Protein AF-A0A9E2U9H7-F1 (afdb_monomer)

Radius of gyration: 21.67 Å; Cα contacts (8 Å, |Δi|>4): 572; chains: 1; bounding box: 67×50×51 Å

Structure (mmCIF, N/CA/C/O backbone):
data_AF-A0A9E2U9H7-F1
#
_entry.id   AF-A0A9E2U9H7-F1
#
loop_
_atom_site.group_PDB
_atom_site.id
_atom_site.type_symbol
_atom_site.label_atom_id
_atom_site.label_alt_id
_atom_site.label_comp_id
_atom_site.label_asym_id
_atom_site.label_entity_id
_atom_site.label_seq_id
_atom_site.pdbx_PDB_ins_code
_atom_site.Cartn_x
_atom_site.Cartn_y
_atom_site.Cartn_z
_atom_site.occupancy
_atom_site.B_iso_or_equiv
_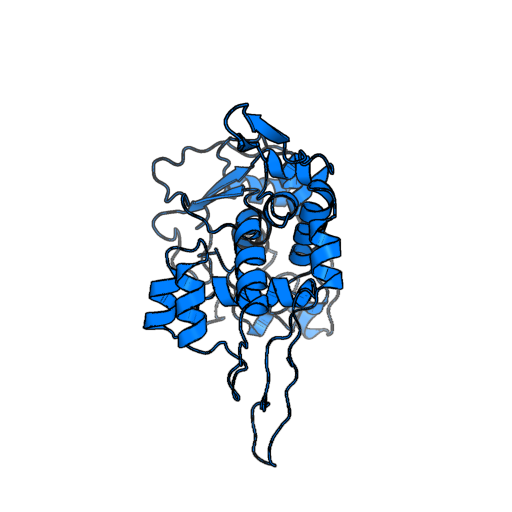atom_site.auth_seq_id
_atom_site.auth_comp_id
_atom_site.auth_asym_id
_atom_site.auth_atom_id
_atom_site.pdbx_PDB_model_num
ATOM 1 N N . MET A 1 1 ? 3.201 19.750 -13.189 1.00 78.75 1 MET A N 1
ATOM 2 C CA . MET A 1 1 ? 3.234 18.352 -13.664 1.00 78.75 1 MET A CA 1
ATOM 3 C C . MET A 1 1 ? 2.376 18.216 -14.932 1.00 78.75 1 MET A C 1
ATOM 5 O O . MET A 1 1 ? 1.323 18.840 -14.978 1.00 78.75 1 MET A O 1
ATOM 9 N N . LYS A 1 2 ? 2.818 17.486 -15.972 1.00 81.75 2 LYS A N 1
ATOM 10 C CA . LYS A 1 2 ? 2.017 17.205 -17.187 1.00 81.75 2 LYS A CA 1
ATOM 11 C C . LYS A 1 2 ? 1.703 15.708 -17.222 1.00 81.75 2 LYS A C 1
ATOM 13 O O . LYS A 1 2 ? 2.586 14.930 -17.554 1.00 81.75 2 LYS A O 1
ATOM 18 N N . VAL A 1 3 ? 0.490 15.338 -16.828 1.00 90.38 3 VAL A N 1
ATOM 19 C CA . VAL A 1 3 ? -0.034 13.964 -16.875 1.00 90.38 3 VAL A CA 1
ATOM 20 C C . VAL A 1 3 ? -1.348 14.037 -17.641 1.00 90.38 3 VAL A C 1
ATOM 22 O O . VAL A 1 3 ? -2.143 14.950 -17.408 1.00 90.38 3 VAL A O 1
ATOM 25 N N . GLU A 1 4 ? -1.532 13.143 -18.601 1.00 95.38 4 GLU A N 1
ATOM 26 C CA . GLU A 1 4 ? -2.652 13.187 -19.538 1.00 95.38 4 GLU A CA 1
ATOM 27 C C . GLU A 1 4 ? -3.920 12.619 -18.905 1.00 95.38 4 GLU A C 1
ATOM 29 O O . GLU A 1 4 ? -3.873 11.612 -18.195 1.00 95.38 4 GLU A O 1
ATOM 34 N N . SER A 1 5 ? -5.063 13.247 -19.178 1.00 95.69 5 SER A N 1
ATOM 35 C CA . SER A 1 5 ? -6.368 12.696 -18.816 1.00 95.69 5 SER A CA 1
ATOM 36 C C . SER A 1 5 ? -6.741 11.534 -19.736 1.00 95.69 5 SER A C 1
ATOM 38 O O . SER A 1 5 ? -6.418 11.550 -20.923 1.00 95.69 5 SER A O 1
ATOM 40 N N . VAL A 1 6 ? -7.460 10.545 -19.208 1.00 96.56 6 VAL A N 1
ATOM 41 C CA . VAL A 1 6 ? -7.854 9.343 -19.956 1.00 96.56 6 VAL A CA 1
ATOM 42 C C . VAL A 1 6 ? -9.298 8.944 -19.654 1.00 96.56 6 VAL A C 1
ATOM 44 O O . VAL A 1 6 ? -9.781 9.129 -18.537 1.00 96.56 6 VAL A O 1
ATOM 47 N N . ASP A 1 7 ? -9.991 8.401 -20.656 1.00 94.88 7 ASP A N 1
ATOM 48 C CA . ASP A 1 7 ? -11.302 7.774 -20.474 1.00 94.88 7 ASP A CA 1
ATOM 49 C C . ASP A 1 7 ? -11.137 6.334 -19.969 1.00 94.88 7 ASP A C 1
ATOM 51 O O . ASP A 1 7 ? -10.354 5.549 -20.505 1.00 94.88 7 ASP A O 1
ATOM 55 N N . VAL A 1 8 ? -11.901 5.983 -18.937 1.00 96.19 8 VAL A N 1
ATOM 56 C CA . VAL A 1 8 ? -11.837 4.682 -18.265 1.00 96.19 8 VAL A CA 1
ATOM 57 C C . VAL A 1 8 ? -13.003 3.760 -18.620 1.00 96.19 8 VAL A C 1
ATOM 59 O O . VAL A 1 8 ? -13.076 2.659 -18.085 1.00 96.19 8 VAL A O 1
ATOM 62 N N . ALA A 1 9 ? -13.897 4.149 -19.538 1.00 94.12 9 ALA A N 1
ATOM 63 C CA . ALA A 1 9 ? -15.089 3.367 -19.891 1.00 94.12 9 ALA A CA 1
ATOM 64 C C . ALA A 1 9 ? -14.794 1.918 -20.339 1.00 94.12 9 ALA A C 1
ATOM 66 O O . ALA A 1 9 ? -15.621 1.023 -20.156 1.00 94.12 9 ALA A O 1
ATOM 67 N N . GLN A 1 10 ? -13.620 1.671 -20.930 1.00 93.44 10 GLN A N 1
ATOM 68 C CA . GLN A 1 10 ? -13.183 0.334 -21.363 1.00 93.44 10 GLN A CA 1
ATOM 69 C C . GLN A 1 10 ? -12.237 -0.362 -20.374 1.00 93.44 10 GLN A C 1
ATOM 71 O O . GLN A 1 10 ? -11.823 -1.498 -20.620 1.00 93.44 10 GLN A O 1
ATOM 76 N N . LEU A 1 11 ? -11.896 0.298 -19.269 1.00 95.81 11 LEU A N 1
ATOM 77 C CA . LEU A 1 11 ? -11.034 -0.244 -18.227 1.00 95.81 11 LEU A CA 1
ATOM 78 C C . LEU A 1 11 ? -11.859 -0.956 -17.154 1.00 95.81 11 LEU A C 1
ATOM 80 O O . LEU A 1 11 ? -13.077 -0.800 -17.062 1.00 95.81 11 LEU A O 1
ATOM 84 N N . ASP A 1 12 ? -11.178 -1.773 -16.363 1.00 95.94 12 ASP A N 1
ATOM 85 C CA . ASP A 1 12 ? -11.729 -2.361 -15.150 1.00 95.94 12 ASP A CA 1
ATOM 86 C C . ASP A 1 12 ? -11.410 -1.443 -13.964 1.00 95.94 12 ASP A C 1
ATOM 88 O O . ASP A 1 12 ? -10.264 -1.374 -13.511 1.00 95.94 12 ASP A O 1
ATOM 92 N N . VAL A 1 13 ? -12.406 -0.666 -13.537 1.00 95.75 13 VAL A N 1
ATOM 93 C CA . VAL A 1 13 ? -12.285 0.320 -12.458 1.00 95.75 13 VAL A CA 1
ATOM 94 C C . VAL A 1 13 ? -12.536 -0.364 -11.124 1.00 95.75 13 VAL A C 1
ATOM 96 O O . VAL A 1 13 ? -13.565 -1.008 -10.935 1.00 95.75 13 VAL A O 1
ATOM 99 N N . VAL A 1 14 ? -11.635 -0.165 -10.165 1.00 92.31 14 VAL A N 1
ATOM 100 C CA . VAL A 1 14 ? -11.846 -0.668 -8.806 1.00 92.31 14 VAL A CA 1
ATOM 101 C C . VAL A 1 14 ? -12.823 0.242 -8.071 1.00 92.31 14 VAL A C 1
ATOM 103 O O . VAL A 1 14 ? -12.534 1.415 -7.844 1.00 92.31 14 VAL A O 1
ATOM 106 N N . THR A 1 15 ? -13.987 -0.296 -7.710 1.00 83.94 15 THR A N 1
ATOM 107 C CA . THR A 1 15 ? -15.083 0.474 -7.098 1.00 83.94 15 THR A CA 1
ATOM 108 C C . THR A 1 15 ? -15.315 0.161 -5.625 1.00 83.94 15 THR A C 1
ATOM 110 O O . THR A 1 15 ? -15.810 1.016 -4.896 1.00 83.94 15 THR A O 1
ATOM 113 N N . GLU A 1 16 ? -14.962 -1.040 -5.170 1.00 85.75 16 GLU A N 1
ATOM 114 C CA . GLU A 1 16 ? -15.302 -1.536 -3.835 1.00 85.75 16 GLU A CA 1
ATOM 115 C C . GLU A 1 16 ? -14.036 -1.980 -3.109 1.00 85.75 16 GLU A C 1
ATOM 117 O O . GLU A 1 16 ? -13.600 -3.120 -3.205 1.00 85.75 16 GLU A O 1
ATOM 122 N N . LEU A 1 17 ? -13.411 -1.033 -2.411 1.00 92.69 17 LEU A N 1
ATOM 123 C CA . LEU A 1 17 ? -12.249 -1.304 -1.569 1.00 92.69 17 LEU A CA 1
ATOM 124 C C . LEU A 1 17 ? -12.684 -1.428 -0.114 1.00 92.69 17 LEU A C 1
ATOM 126 O O . LEU A 1 17 ? -13.547 -0.653 0.309 1.00 92.69 17 LEU A O 1
ATOM 130 N N . PRO A 1 18 ? -12.045 -2.277 0.697 1.00 95.06 18 PRO A N 1
ATOM 131 C CA . PRO A 1 18 ? -12.227 -2.214 2.136 1.00 95.06 18 PRO A CA 1
ATOM 132 C C . PRO A 1 18 ? -11.683 -0.894 2.718 1.00 95.06 18 PRO A C 1
ATOM 134 O O . PRO A 1 18 ? -10.956 -0.132 2.070 1.00 95.06 18 PRO A O 1
ATOM 137 N N . ASP A 1 19 ? -12.100 -0.561 3.936 1.00 95.44 19 ASP A N 1
ATOM 138 C CA . ASP A 1 19 ? -11.730 0.658 4.651 1.00 95.44 19 ASP A CA 1
ATOM 139 C C . ASP A 1 19 ? -10.827 0.329 5.840 1.00 95.44 19 ASP A C 1
ATOM 141 O O . ASP A 1 19 ? -11.304 -0.069 6.903 1.00 95.44 19 ASP A O 1
ATOM 145 N N . LEU A 1 20 ? -9.518 0.563 5.685 1.00 97.12 20 LEU A N 1
ATOM 146 C CA . LEU A 1 20 ? -8.539 0.339 6.754 1.00 97.12 20 LEU A CA 1
ATOM 147 C C . LEU A 1 20 ? -8.910 1.076 8.047 1.00 97.12 20 LEU A C 1
ATOM 149 O O . LEU A 1 20 ? -8.708 0.544 9.133 1.00 97.12 20 LEU A O 1
ATOM 153 N N . ARG A 1 21 ? -9.449 2.299 7.950 1.00 95.31 21 ARG A N 1
ATOM 154 C CA . ARG A 1 21 ? -9.729 3.131 9.130 1.00 95.31 21 ARG A CA 1
ATOM 155 C C . ARG A 1 21 ? -10.853 2.520 9.946 1.00 95.31 21 ARG A C 1
ATOM 157 O O . ARG A 1 21 ? -10.750 2.463 11.160 1.00 95.31 21 ARG A O 1
ATOM 164 N N . ARG A 1 22 ? -11.899 2.028 9.281 1.00 95.75 22 ARG A N 1
ATOM 165 C CA . ARG A 1 22 ? -12.981 1.284 9.935 1.00 95.75 22 ARG A CA 1
ATOM 166 C C . ARG A 1 22 ? -12.470 -0.042 10.487 1.00 95.75 22 ARG A C 1
ATOM 168 O O . ARG A 1 22 ? -12.656 -0.339 11.664 1.00 95.75 22 ARG A O 1
ATOM 175 N N . ASP A 1 23 ? -11.843 -0.833 9.628 1.00 97.94 23 ASP A N 1
ATOM 176 C CA . ASP A 1 23 ? -11.564 -2.239 9.899 1.00 97.94 23 ASP A CA 1
ATOM 177 C C . ASP A 1 23 ? -10.504 -2.432 10.982 1.00 97.94 23 ASP A C 1
ATOM 179 O O . ASP A 1 23 ? -10.604 -3.372 11.767 1.00 97.94 23 ASP A O 1
ATOM 183 N N . LEU A 1 24 ? -9.567 -1.490 11.110 1.00 97.81 24 LEU A N 1
ATOM 184 C CA . LEU A 1 24 ? -8.623 -1.437 12.221 1.00 97.81 24 LEU A CA 1
ATOM 185 C C . LEU A 1 24 ? -9.330 -1.383 13.580 1.00 97.81 24 LEU A C 1
ATOM 187 O O . LEU A 1 24 ? -8.973 -2.129 14.489 1.00 97.81 24 LEU A O 1
ATOM 191 N N . HIS A 1 25 ? -10.354 -0.541 13.722 1.00 95.81 25 HIS A N 1
ATOM 192 C CA . HIS A 1 25 ? -11.087 -0.426 14.983 1.00 95.81 25 HIS A CA 1
ATOM 193 C C . HIS A 1 25 ? -12.025 -1.608 15.214 1.00 95.81 25 HIS A C 1
ATOM 195 O O . HIS A 1 25 ? -12.068 -2.130 16.323 1.00 95.81 25 HIS A O 1
ATOM 201 N N . VAL A 1 26 ? -12.680 -2.108 14.161 1.00 97.19 26 VAL A N 1
ATOM 202 C CA . VAL A 1 26 ? -13.490 -3.334 14.248 1.00 97.19 26 VAL A CA 1
ATOM 203 C C . VAL A 1 26 ? -12.642 -4.524 14.715 1.00 97.19 26 VAL A C 1
ATOM 205 O O . VAL A 1 26 ? -13.083 -5.300 15.564 1.00 97.19 26 VAL A O 1
ATOM 208 N N . PHE A 1 27 ? -11.416 -4.660 14.205 1.00 98.19 27 PHE A N 1
ATOM 209 C CA . PHE A 1 27 ? -10.482 -5.699 14.634 1.00 98.19 27 PHE A CA 1
ATOM 210 C C . PHE A 1 27 ? -10.064 -5.532 16.101 1.00 98.19 27 PHE A C 1
ATOM 212 O O . PHE A 1 27 ? -10.121 -6.490 16.874 1.00 98.19 27 PHE A O 1
ATOM 219 N N . VAL A 1 28 ? -9.677 -4.319 16.509 1.00 97.31 28 VAL A N 1
ATOM 220 C CA . VAL A 1 28 ? -9.269 -4.042 17.895 1.00 97.31 28 VAL A CA 1
ATOM 221 C C . VAL A 1 28 ? -10.412 -4.305 18.877 1.00 97.31 28 VAL A C 1
ATOM 223 O O . VAL A 1 28 ? -10.184 -4.930 19.912 1.00 97.31 28 VAL A O 1
ATOM 226 N N . ASP A 1 29 ? -11.640 -3.910 18.544 1.00 96.12 29 ASP A N 1
ATOM 227 C CA . ASP A 1 29 ? -12.819 -4.177 19.372 1.00 96.12 29 ASP A CA 1
ATOM 228 C C . ASP A 1 29 ? -13.125 -5.677 19.460 1.00 96.12 29 ASP A C 1
ATOM 230 O O . ASP A 1 29 ? -13.445 -6.186 20.540 1.00 96.12 29 ASP A O 1
ATOM 234 N N . TYR A 1 30 ? -12.962 -6.413 18.354 1.00 97.38 30 TYR A N 1
ATOM 235 C CA . TYR A 1 30 ? -13.113 -7.868 18.334 1.00 97.38 30 TYR A CA 1
ATOM 236 C C . TYR A 1 30 ? -12.138 -8.557 19.296 1.00 97.38 30 TYR A C 1
ATOM 238 O O . TYR A 1 30 ? -12.556 -9.403 20.089 1.00 97.38 30 TYR A O 1
ATOM 246 N N . VAL A 1 31 ? -10.856 -8.180 19.250 1.00 96.88 31 VAL A N 1
ATOM 247 C CA . VAL A 1 31 ? -9.806 -8.721 20.130 1.00 96.88 31 VAL A CA 1
ATOM 248 C C . VAL A 1 31 ? -10.008 -8.275 21.577 1.00 96.88 31 VAL A C 1
ATOM 250 O O . VAL A 1 31 ? -9.823 -9.059 22.498 1.00 96.88 31 VAL A O 1
ATOM 253 N N . ARG A 1 32 ? -10.432 -7.032 21.814 1.00 95.75 32 ARG A N 1
ATOM 254 C CA . ARG A 1 32 ? -10.716 -6.536 23.167 1.00 95.75 32 ARG A CA 1
ATOM 255 C C . ARG A 1 32 ? -11.835 -7.328 23.847 1.00 95.75 32 ARG A C 1
ATOM 257 O O . ARG A 1 32 ? -11.791 -7.531 25.057 1.00 95.75 32 ARG A O 1
ATOM 264 N N . ALA A 1 33 ? -12.846 -7.743 23.088 1.00 95.75 33 ALA A N 1
ATOM 265 C CA . ALA A 1 33 ? -14.018 -8.434 23.614 1.00 95.75 33 ALA A CA 1
ATOM 266 C C . ALA A 1 33 ? -13.842 -9.959 23.744 1.00 95.75 33 ALA A C 1
ATOM 268 O O . ALA A 1 33 ? -14.760 -10.632 24.222 1.00 95.75 33 ALA A O 1
ATOM 269 N N . ARG A 1 34 ? -12.729 -10.535 23.267 1.00 94.75 34 ARG A N 1
ATOM 270 C CA . ARG A 1 34 ? -12.575 -11.991 23.121 1.00 94.75 34 ARG A CA 1
ATOM 271 C C . ARG A 1 34 ? -11.144 -12.438 23.383 1.00 94.75 34 ARG A C 1
ATOM 273 O O . ARG A 1 34 ? -10.195 -11.818 22.929 1.00 94.75 34 ARG A O 1
ATOM 280 N N . GLU A 1 35 ? -10.989 -13.604 23.995 1.00 94.12 35 GLU A N 1
ATOM 281 C CA . GLU A 1 35 ? -9.689 -14.272 24.045 1.00 94.12 35 GLU A CA 1
ATOM 282 C C . GLU A 1 35 ? -9.379 -14.905 22.684 1.00 94.12 35 GLU A C 1
ATOM 284 O O . GLU A 1 35 ? -9.883 -15.978 22.345 1.00 94.12 35 GLU A O 1
ATOM 289 N N . VAL A 1 36 ? -8.564 -14.221 21.881 1.00 96.75 36 VAL A N 1
ATOM 290 C CA . VAL A 1 36 ? -8.154 -14.700 20.556 1.00 96.75 36 VAL A CA 1
ATOM 291 C C . VAL A 1 36 ? -6.811 -15.411 20.674 1.00 96.75 36 VAL A C 1
ATOM 293 O O . VAL A 1 36 ? -5.781 -14.780 20.912 1.00 96.75 36 VAL A O 1
ATOM 296 N N . LYS A 1 37 ? -6.821 -16.735 20.495 1.00 96.06 37 LYS A N 1
ATOM 297 C CA . LYS A 1 37 ? -5.611 -17.566 20.481 1.00 96.06 37 LYS A CA 1
ATOM 298 C C . LYS A 1 37 ? -5.105 -17.751 19.053 1.00 96.06 37 LYS A C 1
ATOM 300 O O . LYS A 1 37 ? -5.868 -18.159 18.175 1.00 96.06 37 LYS A O 1
ATOM 305 N N . ARG A 1 38 ? -3.812 -17.521 18.834 1.00 95.19 38 ARG A N 1
ATOM 306 C CA . ARG A 1 38 ? -3.134 -17.810 17.565 1.00 95.19 38 ARG A CA 1
ATOM 307 C C . ARG A 1 38 ? -2.699 -19.271 17.496 1.00 95.19 38 ARG A C 1
ATOM 309 O O . ARG A 1 38 ? -2.551 -19.956 18.512 1.00 95.19 38 ARG A O 1
ATOM 316 N N . SER A 1 39 ? -2.518 -19.777 16.284 1.00 92.38 39 SER A N 1
ATOM 317 C CA . SER A 1 39 ? -2.087 -21.151 16.061 1.00 92.38 39 SER A CA 1
ATOM 318 C C . SER A 1 39 ? -0.661 -21.376 16.563 1.00 92.38 39 SER A C 1
ATOM 320 O O . SER A 1 39 ? 0.234 -20.556 16.373 1.00 92.38 39 SER A O 1
ATOM 322 N N . HIS A 1 40 ? -0.430 -22.551 17.150 1.00 89.00 40 HIS A N 1
ATOM 323 C CA . HIS A 1 40 ? 0.885 -22.940 17.663 1.00 89.00 40 HIS A CA 1
ATOM 324 C C . HIS A 1 40 ? 1.976 -22.955 16.577 1.00 89.00 40 HIS A C 1
ATOM 326 O O . HIS A 1 40 ? 3.142 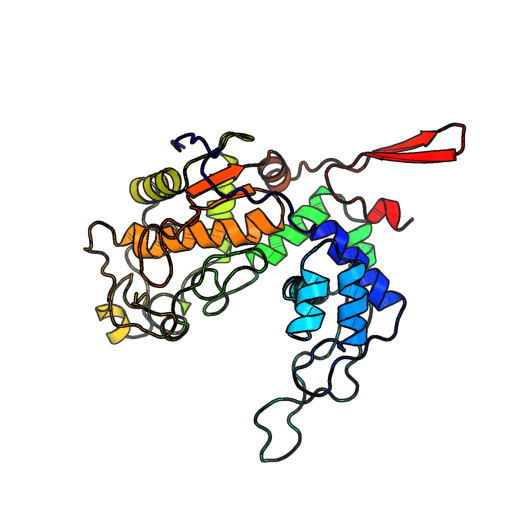-22.704 16.865 1.00 89.00 40 HIS A O 1
ATOM 332 N N . ARG A 1 41 ? 1.617 -23.283 15.331 1.00 85.81 41 ARG A N 1
ATOM 333 C CA . ARG A 1 41 ? 2.506 -23.239 14.158 1.00 85.81 41 ARG A CA 1
ATOM 334 C C . ARG A 1 41 ? 2.008 -22.187 13.182 1.00 85.81 41 ARG A C 1
ATOM 336 O O . ARG A 1 41 ? 0.796 -22.022 13.051 1.00 85.81 41 ARG A O 1
ATOM 343 N N . GLY A 1 42 ? 2.922 -21.467 12.539 1.00 84.44 42 GLY A N 1
ATOM 344 C CA . GLY A 1 42 ? 2.600 -20.395 11.588 1.00 84.44 42 GLY A CA 1
ATOM 345 C C . GLY A 1 42 ? 2.039 -19.112 12.213 1.00 84.44 42 GLY A C 1
ATOM 346 O O . GLY A 1 42 ? 2.008 -18.089 11.540 1.00 84.44 42 GLY A O 1
ATOM 347 N N . ASN A 1 43 ? 1.654 -19.137 13.495 1.00 91.38 43 ASN A N 1
ATOM 348 C CA . ASN A 1 43 ? 1.156 -17.977 14.230 1.00 91.38 43 ASN A CA 1
ATOM 349 C C . ASN A 1 43 ? -0.035 -17.274 13.550 1.00 91.38 43 ASN A C 1
ATOM 351 O O . ASN A 1 43 ? -0.122 -16.048 13.556 1.00 91.38 43 ASN A O 1
ATOM 355 N N . ALA A 1 44 ? -0.934 -18.036 12.934 1.00 93.38 44 ALA A N 1
ATOM 356 C CA . ALA A 1 44 ? -2.105 -17.533 12.227 1.00 93.38 44 ALA A CA 1
ATOM 357 C C . ALA A 1 44 ? -3.322 -17.437 13.159 1.00 93.38 44 ALA A C 1
ATOM 359 O O . ALA A 1 44 ? -3.365 -18.056 14.228 1.00 93.38 44 ALA A O 1
ATOM 360 N N . LEU A 1 45 ? -4.339 -16.681 12.749 1.00 95.56 45 LEU A N 1
ATOM 361 C CA . LEU A 1 45 ? -5.644 -16.712 13.406 1.00 95.56 45 LEU A CA 1
ATOM 362 C C . LEU A 1 45 ? -6.300 -18.090 13.236 1.00 95.56 45 LEU A C 1
ATOM 364 O O . LEU A 1 45 ? -6.112 -18.776 12.231 1.00 95.56 45 LEU A O 1
ATOM 368 N N . SER A 1 46 ? -7.105 -18.505 14.216 1.00 94.62 46 SER A N 1
ATOM 369 C CA . SER A 1 46 ? -7.924 -19.708 14.056 1.00 94.62 46 SER A CA 1
ATOM 370 C C . SER A 1 46 ? -8.935 -19.507 12.917 1.00 94.62 46 SER A C 1
ATOM 372 O O . SER A 1 46 ? -9.488 -18.415 12.775 1.00 94.62 46 SER A O 1
ATOM 374 N N . LYS A 1 47 ? -9.265 -20.557 12.144 1.00 94.00 47 LYS A N 1
ATOM 375 C CA . LYS A 1 47 ? -10.287 -20.458 11.074 1.00 94.00 47 LYS A CA 1
ATOM 376 C C . LYS A 1 47 ? -11.629 -19.929 11.604 1.00 94.00 47 LYS A C 1
ATOM 378 O O . LYS A 1 47 ? -12.353 -19.231 10.899 1.00 94.00 47 LYS A O 1
ATOM 383 N N . ALA A 1 48 ? -11.958 -20.230 12.863 1.00 95.31 48 ALA A N 1
ATOM 384 C CA . ALA A 1 48 ? -13.171 -19.742 13.511 1.00 95.31 48 ALA A CA 1
ATOM 385 C C . ALA A 1 48 ? -13.144 -18.223 13.755 1.00 95.31 48 ALA A C 1
ATOM 387 O O . ALA A 1 48 ? -14.152 -17.557 13.514 1.00 95.31 48 ALA A O 1
ATOM 388 N N . ASP A 1 49 ? -12.019 -17.675 14.220 1.00 97.19 49 ASP A N 1
ATOM 389 C CA . ASP A 1 49 ? -11.873 -16.233 14.440 1.00 97.19 49 ASP A CA 1
ATOM 390 C C . ASP A 1 49 ? -11.702 -15.474 13.126 1.00 97.19 49 ASP A C 1
ATOM 392 O O . ASP A 1 49 ? -12.372 -14.460 12.935 1.00 97.19 49 ASP A O 1
ATOM 396 N N . ALA A 1 50 ? -10.928 -16.014 12.180 1.00 97.12 50 ALA A N 1
ATOM 397 C CA . ALA A 1 50 ? -10.806 -15.465 10.832 1.00 97.12 50 ALA A CA 1
ATOM 398 C C . ALA A 1 50 ? -12.181 -15.345 10.153 1.00 97.12 50 ALA A C 1
ATOM 400 O O . ALA A 1 50 ? -12.530 -14.284 9.645 1.00 97.12 50 ALA A O 1
ATOM 401 N N . LYS A 1 51 ? -13.036 -16.377 10.240 1.00 97.06 51 LYS A N 1
ATOM 402 C CA . LYS A 1 51 ? -14.384 -16.352 9.643 1.00 97.06 51 LYS A CA 1
ATOM 403 C C . LYS A 1 51 ? -15.325 -15.352 10.315 1.00 97.06 51 LYS A C 1
ATOM 405 O O . LYS A 1 51 ? -16.227 -14.820 9.669 1.00 97.06 51 LYS A O 1
ATOM 410 N N . ARG A 1 52 ? -15.163 -15.108 11.619 1.00 97.25 52 ARG A N 1
ATOM 411 C CA . ARG A 1 52 ? -15.936 -14.079 12.333 1.00 97.25 52 ARG A CA 1
ATOM 412 C C . ARG A 1 52 ? -15.482 -12.685 11.926 1.00 97.25 52 ARG A C 1
ATOM 414 O O . ARG A 1 52 ? -16.335 -11.870 11.599 1.00 97.25 52 ARG A O 1
ATOM 421 N N . LEU A 1 53 ? -14.172 -12.441 11.900 1.00 97.94 53 LEU A N 1
ATOM 422 C CA . LEU A 1 53 ? -13.595 -11.176 11.450 1.00 97.94 53 LEU A CA 1
ATOM 423 C C . LEU A 1 53 ? -13.969 -10.878 9.995 1.00 97.94 53 LEU A C 1
ATOM 425 O O . LEU A 1 53 ? -14.445 -9.783 9.724 1.00 97.94 53 LEU A O 1
ATOM 429 N N . ALA A 1 54 ? -13.901 -11.864 9.099 1.00 97.38 54 ALA A N 1
ATOM 430 C CA . ALA A 1 54 ? -14.299 -11.729 7.696 1.00 97.38 54 ALA A CA 1
ATOM 431 C C . ALA A 1 54 ? -15.734 -11.207 7.504 1.00 97.38 54 ALA A C 1
ATOM 433 O O . ALA A 1 54 ? -16.021 -10.525 6.533 1.00 97.38 54 ALA A O 1
ATOM 434 N N . ARG A 1 55 ? -16.649 -11.508 8.436 1.00 97.31 55 ARG A N 1
ATOM 435 C CA . ARG A 1 55 ? -18.041 -11.019 8.396 1.00 97.31 55 ARG A CA 1
ATOM 436 C C . ARG A 1 55 ? -18.218 -9.615 8.974 1.00 97.31 55 ARG A C 1
ATOM 438 O O . ARG A 1 55 ? -19.278 -9.023 8.798 1.00 97.31 55 ARG A O 1
ATOM 445 N N . LEU A 1 56 ? -17.245 -9.135 9.744 1.00 97.25 56 LEU A N 1
ATOM 446 C CA . LEU A 1 56 ? -17.288 -7.841 10.425 1.00 97.25 56 LEU A CA 1
ATOM 447 C C . LEU A 1 56 ? -16.522 -6.768 9.644 1.00 97.25 56 LEU A C 1
ATOM 449 O O . LEU A 1 56 ? -16.957 -5.610 9.593 1.00 97.25 56 LEU A O 1
ATOM 453 N N . LEU A 1 57 ? -15.386 -7.147 9.055 1.00 97.44 57 LEU A N 1
ATOM 454 C CA . LEU A 1 57 ? -14.569 -6.273 8.220 1.00 97.44 57 LEU A CA 1
ATOM 455 C C . LEU A 1 57 ? -15.284 -5.952 6.900 1.00 97.44 57 LEU A C 1
ATOM 457 O O . LEU A 1 57 ? -16.289 -6.562 6.549 1.00 97.44 57 LEU A O 1
ATOM 461 N N . SER A 1 58 ? -14.810 -4.915 6.220 1.00 95.88 58 SER A N 1
ATOM 462 C CA . SER A 1 58 ? -15.465 -4.351 5.036 1.00 95.88 58 SER A CA 1
ATOM 463 C C . SER A 1 58 ? -15.049 -4.995 3.715 1.00 95.88 58 SER A C 1
ATOM 465 O O . SER A 1 58 ? -15.612 -4.646 2.679 1.00 95.88 58 SER A O 1
ATOM 467 N N . ASP A 1 59 ? -14.090 -5.920 3.743 1.00 95.31 59 ASP A N 1
ATOM 468 C CA . ASP A 1 59 ? -13.694 -6.687 2.567 1.00 95.31 59 ASP A CA 1
ATOM 469 C C . ASP A 1 59 ? -14.743 -7.759 2.242 1.00 95.31 59 ASP A C 1
ATOM 471 O O . ASP A 1 59 ? -15.030 -8.641 3.055 1.00 95.31 59 ASP A O 1
ATOM 475 N N . GLN A 1 60 ? -15.325 -7.667 1.047 1.00 92.19 60 GLN A N 1
ATOM 476 C CA . GLN A 1 60 ? -16.378 -8.573 0.597 1.00 92.19 60 GLN A CA 1
ATOM 477 C C . GLN A 1 60 ? -15.846 -9.965 0.248 1.00 92.19 60 GLN A C 1
ATOM 479 O O . GLN A 1 60 ? -16.584 -10.948 0.360 1.00 92.19 60 GLN A O 1
ATOM 484 N N . ASP A 1 61 ? -14.572 -10.062 -0.139 1.00 92.75 61 ASP A N 1
ATOM 485 C CA . ASP A 1 61 ? -13.941 -11.322 -0.518 1.00 92.75 61 ASP A CA 1
ATOM 486 C C . ASP A 1 61 ? -13.429 -12.109 0.695 1.00 92.75 61 ASP A C 1
ATOM 488 O O . ASP A 1 61 ? -13.326 -13.336 0.626 1.00 92.75 61 ASP A O 1
ATOM 492 N N . ALA A 1 62 ? -13.211 -11.453 1.840 1.00 94.44 62 ALA A N 1
ATOM 493 C CA . ALA A 1 62 ? -12.612 -12.063 3.027 1.00 94.44 62 ALA A CA 1
ATOM 494 C C . ALA A 1 62 ? -13.313 -13.354 3.488 1.00 94.44 62 ALA A C 1
ATOM 496 O O . ALA A 1 62 ? -12.660 -14.287 3.958 1.00 94.44 62 ALA A O 1
ATOM 497 N N . VAL A 1 63 ? -14.646 -13.449 3.371 1.00 95.62 63 VAL A N 1
ATOM 498 C CA . VAL A 1 63 ? -15.376 -14.673 3.762 1.00 95.62 63 VAL A CA 1
ATOM 499 C C . VAL A 1 63 ? -15.038 -15.833 2.828 1.00 95.62 63 VAL A C 1
ATOM 501 O O . VAL A 1 63 ? -14.837 -16.951 3.306 1.00 95.62 63 VAL A O 1
ATOM 504 N N . ARG A 1 64 ? -14.975 -15.567 1.519 1.00 96.19 64 ARG A N 1
ATOM 505 C CA . ARG A 1 64 ? -14.611 -16.560 0.507 1.00 96.19 64 ARG A CA 1
ATOM 506 C C . ARG A 1 64 ? -13.161 -16.998 0.698 1.00 96.19 64 ARG A C 1
ATOM 508 O O . ARG A 1 64 ? -12.919 -18.196 0.791 1.00 96.19 64 ARG A O 1
ATOM 515 N N . GLU A 1 65 ? -12.237 -16.048 0.857 1.00 95.06 65 GLU A N 1
ATOM 516 C CA . GLU A 1 65 ? -10.814 -16.324 1.099 1.00 95.06 65 GLU A CA 1
ATOM 517 C C . GLU A 1 65 ? -10.605 -17.218 2.324 1.00 95.06 65 GLU A C 1
ATOM 519 O O . GLU A 1 65 ? -9.945 -18.249 2.242 1.00 95.06 65 GLU A O 1
ATOM 524 N N . VAL A 1 66 ? -11.238 -16.897 3.457 1.00 96.00 66 VAL A N 1
ATOM 525 C CA . VAL A 1 66 ? -11.103 -17.714 4.673 1.00 96.00 66 VAL A CA 1
ATOM 526 C C . VAL A 1 66 ? -11.697 -19.113 4.488 1.00 96.00 66 VAL A C 1
ATOM 528 O O . VAL A 1 66 ? -11.206 -20.084 5.075 1.00 96.00 66 VAL A O 1
ATOM 531 N N . ASP A 1 67 ? -12.770 -19.250 3.712 1.00 95.38 67 ASP A N 1
ATOM 532 C CA . ASP A 1 67 ? -13.375 -20.554 3.467 1.00 95.38 67 ASP A CA 1
ATOM 533 C C . ASP A 1 67 ? -12.496 -21.430 2.559 1.00 95.38 67 ASP A C 1
ATOM 535 O O . ASP A 1 67 ? -12.309 -22.606 2.903 1.00 95.38 67 ASP A O 1
ATOM 539 N N . GLU A 1 68 ? -11.914 -20.847 1.505 1.00 95.31 68 GLU A N 1
ATOM 540 C CA . GLU A 1 68 ? -11.051 -21.495 0.504 1.00 95.31 68 GLU A CA 1
ATOM 541 C C . GLU A 1 68 ? -9.621 -21.744 1.019 1.00 95.31 68 GLU A C 1
ATOM 543 O O . GLU A 1 68 ? -9.165 -22.887 1.041 1.00 95.31 68 GLU A O 1
ATOM 548 N N . GLU A 1 69 ? -8.951 -20.705 1.515 1.00 92.94 69 GLU A N 1
ATOM 549 C CA . GLU A 1 69 ? -7.521 -20.699 1.864 1.00 92.94 69 GLU A CA 1
ATOM 550 C C . GLU A 1 69 ? -7.269 -20.812 3.378 1.00 92.94 69 GLU A C 1
ATOM 552 O O . GLU A 1 69 ? -6.167 -21.122 3.831 1.00 92.94 69 GLU A O 1
ATOM 557 N N . GLY A 1 70 ? -8.294 -20.582 4.204 1.00 91.88 70 GLY A N 1
ATOM 558 C CA . GLY A 1 70 ? -8.175 -20.609 5.668 1.00 91.88 70 GLY A CA 1
ATOM 559 C C . GLY A 1 70 ? -7.678 -19.305 6.297 1.00 91.88 70 GLY A C 1
ATOM 560 O O . GLY A 1 70 ? -7.680 -19.205 7.525 1.00 91.88 70 GLY A O 1
ATOM 561 N N . TYR A 1 71 ? -7.312 -18.312 5.486 1.00 92.94 71 TYR A N 1
ATOM 562 C CA . TYR A 1 71 ? -6.889 -16.972 5.896 1.00 92.94 71 TYR A CA 1
ATOM 563 C C . TYR A 1 71 ? -7.461 -15.916 4.937 1.00 92.94 71 TYR A C 1
ATOM 565 O O . TYR A 1 71 ? -8.049 -16.263 3.918 1.00 92.94 71 TYR A O 1
ATOM 573 N N . SER A 1 72 ? -7.315 -14.635 5.275 1.00 96.38 72 SER A N 1
ATOM 574 C CA . SER A 1 72 ? -7.606 -13.528 4.359 1.00 96.38 72 SER A CA 1
ATOM 575 C C . SER A 1 72 ? -6.476 -12.517 4.425 1.00 96.38 72 SER A C 1
ATOM 577 O O . SER A 1 72 ? -6.072 -12.103 5.516 1.00 96.38 72 SER A O 1
ATOM 579 N N . ALA A 1 73 ? -5.993 -12.100 3.255 1.00 95.06 73 ALA A N 1
ATOM 580 C CA . ALA A 1 73 ? -4.885 -11.158 3.161 1.00 95.06 73 ALA A CA 1
ATOM 581 C C . ALA A 1 73 ? -5.239 -9.811 3.809 1.00 95.06 73 ALA A C 1
ATOM 583 O O . ALA A 1 73 ? -4.389 -9.196 4.456 1.00 95.06 73 ALA A O 1
ATOM 584 N N . TRP A 1 74 ? -6.498 -9.376 3.690 1.00 97.50 74 TRP A N 1
ATOM 585 C CA . TRP A 1 74 ? -6.972 -8.151 4.325 1.00 97.50 74 TRP A CA 1
ATOM 586 C C . TRP A 1 74 ? -7.002 -8.257 5.852 1.00 97.50 74 TRP A C 1
ATOM 588 O O . TRP A 1 74 ? -6.537 -7.346 6.537 1.00 97.50 74 TRP A O 1
ATOM 598 N N . ILE A 1 75 ? -7.492 -9.375 6.400 1.00 98.19 75 ILE A N 1
ATOM 599 C CA . ILE A 1 75 ? -7.517 -9.595 7.856 1.00 98.19 75 ILE A CA 1
ATOM 600 C C . ILE A 1 75 ? -6.091 -9.598 8.416 1.00 98.19 75 ILE A C 1
ATOM 602 O O . ILE A 1 75 ? -5.820 -8.896 9.391 1.00 98.19 75 ILE A O 1
ATOM 606 N N . ASP A 1 76 ? -5.180 -10.337 7.781 1.00 96.75 76 ASP A N 1
ATOM 607 C CA . ASP A 1 76 ? -3.781 -10.426 8.210 1.00 96.75 76 ASP A CA 1
ATOM 608 C C . ASP A 1 76 ? -3.069 -9.067 8.112 1.00 96.75 76 ASP A C 1
ATOM 610 O O . ASP A 1 76 ? -2.242 -8.720 8.957 1.00 96.75 76 ASP A O 1
ATOM 614 N N . PHE A 1 77 ? -3.417 -8.259 7.106 1.00 97.12 77 PHE A N 1
ATOM 615 C CA . PHE A 1 77 ? -2.910 -6.899 6.969 1.00 97.12 77 PHE A CA 1
ATOM 616 C C . PHE A 1 77 ? -3.410 -5.975 8.085 1.00 97.12 77 PHE A C 1
ATOM 618 O O . PHE A 1 77 ? -2.612 -5.247 8.676 1.00 97.12 77 PHE A O 1
ATOM 625 N N . VAL A 1 78 ? -4.707 -6.011 8.408 1.00 98.38 78 VAL A N 1
ATOM 626 C CA . VAL A 1 78 ? -5.288 -5.217 9.504 1.00 98.38 78 VAL A CA 1
ATOM 627 C C . VAL A 1 78 ? -4.679 -5.611 10.856 1.00 98.38 78 VAL A C 1
ATOM 629 O O . VAL A 1 78 ? -4.352 -4.729 11.654 1.00 98.38 78 VAL A O 1
ATOM 632 N N . ASP A 1 79 ? -4.462 -6.906 11.089 1.00 98.00 79 ASP A N 1
ATOM 633 C CA . ASP A 1 79 ? -3.762 -7.441 12.264 1.00 98.00 79 ASP A CA 1
ATOM 634 C C . ASP A 1 79 ? -2.314 -6.916 12.363 1.00 98.00 79 ASP A C 1
ATOM 636 O O . ASP A 1 79 ? -1.935 -6.338 13.387 1.00 98.00 79 ASP A O 1
ATOM 640 N N . ASP A 1 80 ? -1.523 -6.994 11.280 1.00 96.62 80 ASP A N 1
ATOM 641 C CA . ASP A 1 80 ? -0.156 -6.436 11.232 1.00 96.62 80 ASP A CA 1
ATOM 642 C C . ASP A 1 80 ? -0.149 -4.924 11.515 1.00 96.62 80 ASP A C 1
ATOM 644 O O . ASP A 1 80 ? 0.715 -4.430 12.247 1.00 96.62 80 ASP A O 1
ATOM 648 N N . ILE A 1 81 ? -1.135 -4.178 11.003 1.00 97.62 81 ILE A N 1
ATOM 649 C CA . ILE A 1 81 ? -1.269 -2.745 11.286 1.00 97.62 81 ILE A CA 1
ATOM 650 C C . ILE A 1 81 ? -1.572 -2.505 12.772 1.00 97.62 81 ILE A C 1
ATOM 652 O O . ILE A 1 81 ? -0.906 -1.675 13.401 1.00 97.62 81 ILE A O 1
ATOM 656 N N . ALA A 1 82 ? -2.524 -3.236 13.357 1.00 98.19 82 ALA A N 1
ATOM 657 C CA . ALA A 1 82 ? -2.873 -3.117 14.772 1.00 98.19 82 ALA A CA 1
ATOM 658 C C . ALA A 1 82 ? -1.677 -3.441 15.685 1.00 98.19 82 ALA A C 1
ATOM 660 O O . ALA A 1 82 ? -1.433 -2.731 16.669 1.00 98.19 82 ALA A O 1
ATOM 661 N N . LEU A 1 83 ? -0.895 -4.467 15.334 1.00 97.69 83 LEU A N 1
ATOM 662 C CA . LEU A 1 83 ? 0.330 -4.840 16.037 1.00 97.69 83 LEU A CA 1
ATOM 663 C C . LEU A 1 83 ? 1.391 -3.732 15.949 1.00 97.69 83 LEU A C 1
ATOM 665 O O . LEU A 1 83 ? 1.986 -3.363 16.963 1.00 97.69 83 LEU A O 1
ATOM 669 N N . ARG A 1 84 ? 1.627 -3.165 14.758 1.00 96.00 84 ARG A N 1
ATOM 670 C CA . ARG A 1 84 ? 2.634 -2.106 14.544 1.00 96.00 84 ARG A CA 1
ATOM 671 C C . ARG A 1 84 ? 2.299 -0.805 15.256 1.00 96.00 84 ARG A C 1
ATOM 673 O O . ARG A 1 84 ? 3.205 -0.131 15.745 1.00 96.00 84 ARG A O 1
ATOM 680 N N . LEU A 1 85 ? 1.018 -0.453 15.317 1.00 97.06 85 LEU A N 1
ATOM 681 C CA . LEU A 1 85 ? 0.533 0.687 16.099 1.00 97.06 85 LEU A CA 1
ATOM 682 C C . LEU A 1 85 ? 0.556 0.401 17.608 1.00 97.06 85 LEU A C 1
ATOM 684 O O . LEU A 1 85 ? 0.416 1.314 18.421 1.00 97.06 85 LEU A O 1
ATOM 688 N N . GLY A 1 86 ? 0.774 -0.859 17.991 1.00 97.44 86 GLY A N 1
ATOM 689 C CA . GLY A 1 86 ? 0.847 -1.301 19.373 1.00 97.44 86 GLY A CA 1
ATOM 690 C C . GLY A 1 86 ? -0.512 -1.395 20.055 1.00 97.44 86 GLY A C 1
ATOM 691 O O . GLY A 1 86 ? -0.536 -1.470 21.280 1.00 97.44 86 GLY A O 1
ATOM 692 N N . PHE A 1 87 ? -1.618 -1.385 19.303 1.00 97.88 87 PHE A N 1
ATOM 693 C CA . PHE A 1 87 ? -2.974 -1.568 19.838 1.00 97.88 87 PHE A CA 1
ATOM 694 C C . PHE A 1 87 ? -3.187 -2.986 20.349 1.00 97.88 87 PHE A C 1
ATOM 696 O O . PHE A 1 87 ? -3.952 -3.203 21.289 1.00 97.88 87 PHE A O 1
ATOM 703 N N . VAL A 1 88 ? -2.474 -3.935 19.748 1.00 98.00 88 VAL A N 1
ATOM 704 C CA . VAL A 1 88 ? -2.399 -5.317 20.197 1.00 98.00 88 VAL A CA 1
ATOM 705 C C . VAL A 1 88 ? -0.946 -5.749 20.369 1.00 98.00 88 VAL A C 1
ATOM 707 O O . VAL A 1 88 ? -0.021 -5.116 19.854 1.00 98.00 88 VAL A O 1
ATOM 710 N N . HIS A 1 89 ? -0.739 -6.826 21.115 1.00 97.38 89 HIS A N 1
ATOM 711 C CA . HIS A 1 89 ? 0.548 -7.483 21.269 1.00 97.38 89 HIS A CA 1
ATOM 712 C C . HIS A 1 89 ? 0.377 -8.998 21.265 1.00 97.38 89 HIS A C 1
ATOM 714 O O . HIS A 1 89 ? -0.599 -9.516 21.791 1.00 97.38 89 HIS A O 1
ATOM 720 N N . TYR A 1 90 ? 1.322 -9.698 20.653 1.00 96.19 90 TYR A N 1
ATOM 721 C CA . TYR A 1 90 ? 1.458 -11.148 20.712 1.00 96.19 90 TYR A CA 1
ATOM 722 C C . TYR A 1 90 ? 2.892 -11.517 20.323 1.00 96.19 90 TYR A C 1
ATOM 724 O O . TYR A 1 90 ? 3.622 -10.709 19.731 1.00 96.19 90 TYR A O 1
ATOM 732 N N . ASP A 1 91 ? 3.314 -12.735 20.653 1.00 94.12 91 ASP A N 1
ATOM 733 C CA . ASP A 1 91 ? 4.630 -13.232 20.270 1.00 94.12 91 ASP A CA 1
ATOM 734 C C . ASP A 1 91 ? 4.711 -13.386 18.746 1.00 94.12 91 ASP A C 1
ATOM 736 O O . ASP A 1 91 ? 3.879 -14.033 18.114 1.00 94.12 91 ASP A O 1
ATOM 740 N N . THR A 1 92 ? 5.725 -12.776 18.142 1.00 92.62 92 THR A N 1
ATOM 741 C CA . THR A 1 92 ? 6.026 -12.865 16.704 1.00 92.62 92 THR A CA 1
ATOM 742 C C . THR A 1 92 ? 7.357 -13.551 16.421 1.00 92.62 92 THR A C 1
ATOM 744 O O . THR A 1 92 ? 7.669 -13.822 15.264 1.00 92.62 92 THR A O 1
ATOM 747 N N . LYS A 1 93 ? 8.143 -13.853 17.460 1.00 91.25 93 LYS A N 1
ATOM 748 C CA . LYS A 1 93 ? 9.437 -14.532 17.339 1.00 91.25 93 LYS A CA 1
ATOM 749 C C . LYS A 1 93 ? 9.281 -16.037 17.496 1.00 91.25 93 LYS A C 1
ATOM 751 O O . LYS A 1 93 ? 9.922 -16.788 16.762 1.00 91.25 93 LYS A O 1
ATOM 756 N N . GLY A 1 94 ? 8.431 -16.452 18.433 1.00 87.81 94 GLY A N 1
ATOM 757 C CA . GLY A 1 94 ? 8.242 -17.848 18.784 1.00 87.81 94 GLY A CA 1
ATOM 758 C C . GLY A 1 94 ? 9.508 -18.469 19.369 1.00 87.81 94 GLY A C 1
ATOM 759 O O . GLY A 1 94 ? 10.501 -17.801 19.672 1.00 87.81 94 GLY A O 1
ATOM 760 N N . GLN A 1 95 ? 9.467 -19.785 19.541 1.00 88.31 95 GLN A N 1
ATOM 761 C CA . GLN A 1 95 ? 10.547 -20.577 20.119 1.00 88.31 95 GLN A CA 1
ATOM 762 C C . GLN A 1 95 ? 10.720 -21.871 19.326 1.00 88.31 95 GLN A C 1
ATOM 764 O O . GLN A 1 95 ? 9.740 -22.531 18.981 1.00 88.31 95 GLN A O 1
ATOM 769 N N . TYR A 1 96 ? 11.960 -22.260 19.037 1.00 84.94 96 TYR A N 1
ATOM 770 C CA . TYR A 1 96 ? 12.239 -23.539 18.384 1.00 84.94 96 TYR A CA 1
ATOM 771 C C . TYR A 1 96 ? 12.121 -24.671 19.404 1.00 84.94 96 TYR A C 1
ATOM 773 O O . TYR A 1 96 ? 12.846 -24.701 20.398 1.00 84.94 96 TYR A O 1
ATOM 781 N N . THR A 1 97 ? 11.212 -25.610 19.156 1.00 77.06 97 THR A N 1
ATOM 782 C CA . THR A 1 97 ? 10.997 -26.771 20.022 1.00 77.06 97 THR A CA 1
ATOM 783 C C . THR A 1 97 ? 11.676 -28.005 19.422 1.00 77.06 97 THR A C 1
ATOM 785 O O . THR A 1 97 ? 11.176 -28.634 18.496 1.00 77.06 97 THR A O 1
ATOM 788 N N . GLY A 1 98 ? 12.848 -28.357 19.961 1.00 73.38 98 GLY A N 1
ATOM 789 C CA . GLY A 1 98 ? 13.614 -29.552 19.579 1.00 73.38 98 GLY A CA 1
ATOM 790 C C . GLY A 1 98 ? 14.698 -29.323 18.515 1.00 73.38 98 GLY A C 1
ATOM 791 O O . GLY A 1 98 ? 14.699 -28.331 17.792 1.00 73.38 98 GLY A O 1
ATOM 792 N N . TYR A 1 99 ? 15.639 -30.270 18.424 1.00 63.97 99 TYR A N 1
ATOM 793 C CA . TYR A 1 99 ? 16.839 -30.181 17.574 1.00 63.97 99 TYR A CA 1
ATOM 794 C C . TYR A 1 99 ? 16.564 -30.218 16.058 1.00 63.97 99 TYR A C 1
ATOM 796 O O . TYR A 1 99 ? 17.451 -29.884 15.278 1.00 63.97 99 TYR A O 1
ATOM 804 N N . THR A 1 100 ? 15.365 -30.625 15.632 1.00 71.81 100 THR A N 1
ATOM 805 C CA . THR A 1 100 ? 14.985 -30.785 14.215 1.00 71.81 100 THR A CA 1
ATOM 806 C C . THR A 1 100 ? 13.920 -29.792 13.742 1.00 71.81 100 THR A C 1
ATOM 808 O O . THR A 1 100 ? 13.437 -29.916 12.616 1.00 71.81 100 THR A O 1
ATOM 811 N N . SER A 1 101 ? 13.527 -28.816 14.569 1.00 69.00 101 SER A N 1
ATOM 812 C CA . SER A 1 101 ? 12.491 -27.854 14.180 1.00 69.00 101 SER A CA 1
ATOM 813 C C . SER A 1 101 ? 13.010 -26.889 13.114 1.00 69.00 101 SER A C 1
ATOM 815 O O . SER A 1 101 ? 14.005 -26.201 13.330 1.00 69.00 101 SER A O 1
ATOM 817 N N . GLN A 1 102 ? 12.327 -26.828 11.969 1.00 78.19 102 GLN A N 1
ATOM 818 C CA . GLN A 1 102 ? 12.635 -25.894 10.877 1.00 78.19 102 GLN A CA 1
ATOM 819 C C . GLN A 1 102 ? 11.827 -24.589 10.956 1.00 78.19 102 GLN A C 1
ATOM 821 O O . GLN A 1 102 ? 12.089 -23.660 10.199 1.00 78.19 102 GLN A O 1
ATOM 826 N N . GLU A 1 103 ? 10.879 -24.501 11.891 1.00 81.69 103 GLU A N 1
ATOM 827 C CA . GLU A 1 103 ? 10.053 -23.317 12.132 1.00 81.69 103 GLU A CA 1
ATOM 828 C C . GLU A 1 103 ? 9.890 -23.049 13.640 1.00 81.69 103 GLU A C 1
ATOM 830 O O . GLU A 1 103 ? 9.963 -23.986 14.449 1.00 81.69 103 GLU A O 1
ATOM 835 N N . PRO A 1 104 ? 9.698 -21.784 14.054 1.00 86.81 104 PRO A N 1
ATOM 836 C CA . PRO A 1 104 ? 9.373 -21.458 15.433 1.00 86.81 104 PRO A CA 1
ATOM 837 C C . PRO A 1 104 ? 7.945 -21.897 15.785 1.00 86.81 104 PRO A C 1
ATOM 839 O O . PRO A 1 104 ? 7.030 -21.884 14.961 1.00 86.81 104 PRO A O 1
ATOM 842 N N . SER A 1 105 ? 7.758 -22.250 17.051 1.00 88.56 105 SER A N 1
ATOM 843 C CA . SER A 1 105 ? 6.465 -22.553 17.661 1.00 88.56 105 SER A CA 1
ATOM 844 C C . SER A 1 105 ? 6.017 -21.452 18.618 1.00 88.56 105 SER A C 1
ATOM 846 O O . SER A 1 105 ? 6.845 -20.771 19.218 1.00 88.56 105 SER A O 1
ATOM 848 N N . PHE A 1 106 ? 4.703 -21.306 18.767 1.00 90.62 106 PHE A N 1
ATOM 849 C CA . PHE A 1 106 ? 4.044 -20.231 19.510 1.00 90.62 106 PHE A CA 1
ATOM 850 C C . PHE A 1 106 ? 3.085 -20.827 20.554 1.00 90.62 106 PHE A C 1
ATOM 852 O O . PHE A 1 106 ? 1.861 -20.769 20.384 1.00 90.62 106 PHE A O 1
ATOM 859 N N . PRO A 1 107 ? 3.610 -21.490 21.601 1.00 87.25 107 PRO A N 1
ATOM 860 C CA . PRO A 1 107 ? 2.774 -22.050 22.655 1.00 87.25 107 PRO A CA 1
ATOM 861 C C . PRO A 1 107 ? 2.041 -20.927 23.395 1.00 87.25 107 PRO A C 1
ATOM 863 O O . PRO A 1 107 ? 2.649 -19.936 23.781 1.00 87.25 107 PRO A O 1
ATOM 866 N N . ASP A 1 108 ? 0.727 -21.091 23.567 1.00 88.44 108 ASP A N 1
ATOM 867 C CA . ASP A 1 108 ? -0.141 -20.154 24.295 1.00 88.44 108 ASP A CA 1
ATOM 868 C C . ASP A 1 108 ? -0.025 -18.688 23.855 1.00 88.44 108 ASP A C 1
ATOM 870 O O . ASP A 1 108 ? -0.058 -17.768 24.667 1.00 88.44 108 ASP A O 1
ATOM 874 N N . ASN A 1 109 ? 0.063 -18.467 22.542 1.00 95.12 109 ASN A N 1
ATOM 875 C CA . ASN A 1 109 ? 0.145 -17.125 21.987 1.00 95.12 109 ASN A CA 1
ATOM 876 C C . ASN A 1 109 ? -1.243 -16.498 21.796 1.00 95.12 109 ASN A C 1
ATOM 878 O O . ASN A 1 109 ? -1.919 -16.737 20.791 1.00 95.12 109 ASN A O 1
ATOM 882 N N . TYR A 1 110 ? -1.678 -15.714 22.777 1.00 96.69 110 TYR A N 1
ATOM 883 C CA . TYR A 1 110 ? -2.925 -14.955 22.722 1.00 96.69 110 TYR A CA 1
ATOM 884 C C . TYR A 1 110 ? -2.659 -13.519 22.274 1.00 96.69 110 TYR A C 1
ATOM 886 O O . TYR A 1 110 ? -1.613 -12.946 22.567 1.00 96.69 110 TYR A O 1
ATOM 894 N N . ILE A 1 111 ? -3.620 -12.937 21.561 1.00 97.62 111 ILE A N 1
ATOM 895 C CA . ILE A 1 111 ? -3.575 -11.521 21.205 1.00 97.62 111 ILE A CA 1
ATOM 896 C C . ILE A 1 111 ? -4.017 -10.702 22.420 1.00 97.62 111 ILE A C 1
ATOM 898 O O . ILE A 1 111 ? -5.160 -10.793 22.863 1.00 97.62 111 ILE A O 1
ATOM 902 N N . GLU A 1 112 ? -3.112 -9.881 22.940 1.00 97.06 112 GLU A N 1
ATOM 903 C CA . GLU A 1 112 ? -3.346 -8.994 24.074 1.00 97.06 112 GLU A CA 1
ATOM 904 C C . GLU A 1 112 ? -3.737 -7.594 23.596 1.00 97.06 112 GLU A C 1
ATOM 906 O O . GLU A 1 112 ? -2.974 -6.925 22.897 1.00 97.06 112 GLU A O 1
ATOM 911 N N . TYR A 1 113 ? -4.907 -7.109 24.014 1.00 97.38 113 TYR A N 1
ATOM 912 C CA . TYR A 1 113 ? -5.310 -5.721 23.790 1.00 97.38 113 TYR A CA 1
ATOM 913 C C . TYR A 1 113 ? -4.515 -4.753 24.677 1.00 97.38 113 TYR A C 1
ATOM 915 O O . TYR A 1 113 ? -4.402 -4.934 25.891 1.00 97.38 113 TYR A O 1
ATOM 923 N N . ARG A 1 114 ? -4.023 -3.660 24.087 1.00 97.12 114 ARG A N 1
ATOM 924 C CA . ARG A 1 114 ? -3.303 -2.596 24.792 1.00 97.12 114 ARG A CA 1
ATOM 925 C C . ARG A 1 114 ? -4.112 -1.303 24.786 1.00 97.12 114 ARG A C 1
ATOM 927 O O . ARG A 1 114 ? -4.067 -0.526 23.836 1.00 97.12 114 ARG A O 1
ATOM 934 N N . ALA A 1 115 ? -4.781 -1.039 25.909 1.00 94.25 115 ALA A N 1
ATOM 935 C CA . ALA A 1 115 ? -5.666 0.115 26.078 1.00 94.25 115 ALA A CA 1
ATOM 936 C C . ALA A 1 115 ? -4.983 1.462 25.810 1.00 94.25 115 ALA A C 1
ATOM 938 O O . ALA A 1 115 ? -5.420 2.222 24.954 1.00 94.25 115 ALA A O 1
ATOM 939 N N . LYS A 1 116 ? -3.856 1.724 26.480 1.00 96.12 116 LYS A N 1
ATOM 940 C CA . LYS A 1 116 ? -3.170 3.022 26.426 1.00 96.12 116 LYS A CA 1
ATOM 941 C C . LYS A 1 116 ? -2.841 3.512 24.999 1.00 96.12 116 LYS A C 1
ATOM 943 O O . LYS A 1 116 ? -3.221 4.636 24.687 1.00 96.12 116 LYS A O 1
ATOM 948 N N . PRO A 1 117 ? -2.136 2.750 24.137 1.00 95.94 117 PRO A N 1
ATOM 949 C CA . PRO A 1 117 ? -1.834 3.216 22.781 1.00 95.94 117 PRO A CA 1
ATOM 950 C C . PRO A 1 117 ? -3.089 3.378 21.912 1.00 95.94 117 PRO A C 1
ATOM 952 O O . PRO A 1 117 ? -3.154 4.332 21.141 1.00 95.94 117 PRO A O 1
ATOM 955 N N . ASN A 1 118 ? -4.097 2.509 22.063 1.00 95.69 118 ASN A N 1
ATOM 956 C CA . ASN A 1 118 ? -5.356 2.637 21.325 1.00 95.69 118 ASN A CA 1
ATOM 957 C C . ASN A 1 118 ? -6.130 3.902 21.736 1.00 95.69 118 ASN A C 1
ATOM 959 O O . ASN A 1 118 ? -6.499 4.709 20.891 1.00 95.69 118 ASN A O 1
ATOM 963 N N . GLU A 1 119 ? -6.309 4.133 23.036 1.00 94.69 119 GLU A N 1
ATOM 964 C CA . GLU A 1 119 ? -6.991 5.322 23.565 1.00 94.69 119 GLU A CA 1
ATOM 965 C C . GLU A 1 119 ? -6.260 6.618 23.192 1.00 94.69 119 GLU A C 1
ATOM 967 O O . GLU A 1 119 ? -6.899 7.609 22.848 1.00 94.69 119 GLU A O 1
ATOM 972 N N . GLN A 1 120 ? -4.922 6.610 23.194 1.00 95.62 120 GLN A N 1
ATOM 973 C CA . GLN A 1 120 ? -4.122 7.745 22.725 1.00 95.62 120 GLN A CA 1
ATOM 974 C C . GLN A 1 120 ? -4.358 8.051 21.245 1.00 95.62 120 GLN A C 1
ATOM 976 O O . GLN A 1 120 ? -4.444 9.220 20.876 1.00 95.62 120 GLN A O 1
ATOM 981 N N . PHE A 1 121 ? -4.472 7.022 20.404 1.00 96.00 121 PHE A N 1
ATOM 982 C CA . PHE A 1 121 ? -4.797 7.201 18.994 1.00 96.00 121 PHE A CA 1
ATOM 983 C C . PHE A 1 121 ? -6.231 7.713 18.811 1.00 96.00 121 PHE A C 1
ATOM 985 O O . PHE A 1 121 ? -6.437 8.694 18.103 1.00 96.00 121 PHE A O 1
ATOM 992 N N . LEU A 1 122 ? -7.209 7.114 19.498 1.00 94.31 122 LEU A N 1
ATOM 993 C CA . LEU A 1 122 ? -8.619 7.519 19.439 1.00 94.31 122 LEU A CA 1
ATOM 994 C C . LEU A 1 122 ? -8.847 8.961 19.916 1.00 94.31 122 LEU A C 1
ATOM 996 O O . LEU A 1 122 ? -9.711 9.645 19.374 1.00 94.31 122 LEU A O 1
ATOM 1000 N N . ALA A 1 123 ? 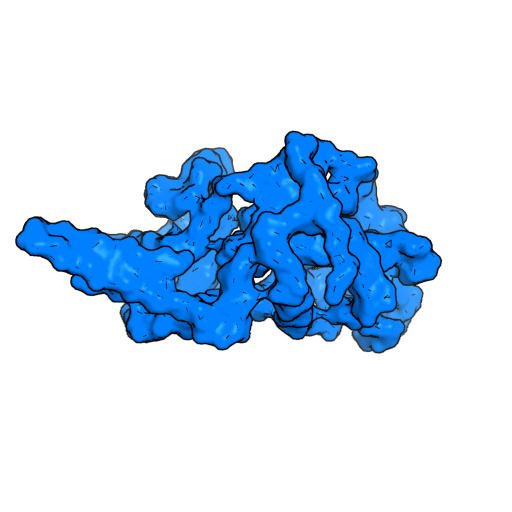-8.067 9.426 20.894 1.00 93.75 123 ALA A N 1
ATOM 1001 C CA . ALA A 1 123 ? -8.122 10.794 21.409 1.00 93.75 123 ALA A CA 1
ATOM 1002 C C . ALA A 1 123 ? -7.351 11.816 20.553 1.00 93.75 123 ALA A C 1
ATOM 1004 O O . ALA A 1 123 ? -7.477 13.023 20.778 1.00 93.75 123 ALA A O 1
ATOM 1005 N N . ALA A 1 124 ? -6.525 11.364 19.605 1.00 94.56 124 ALA A N 1
ATOM 1006 C CA . ALA A 1 124 ? -5.814 12.250 18.694 1.00 94.56 124 ALA A CA 1
ATOM 1007 C C . ALA A 1 124 ? -6.776 12.887 17.678 1.00 94.56 124 ALA A C 1
ATOM 1009 O O . ALA A 1 124 ? -7.835 12.343 17.368 1.00 94.56 124 ALA A O 1
ATOM 1010 N N . LYS A 1 125 ? -6.380 14.039 17.131 1.00 93.94 125 LYS A N 1
ATOM 1011 C CA . LYS A 1 125 ? -7.119 14.711 16.054 1.00 93.94 125 LYS A CA 1
ATOM 1012 C C . LYS A 1 125 ? -7.203 13.822 14.816 1.00 93.94 125 LYS A C 1
ATOM 1014 O O . LYS A 1 125 ? -6.278 13.051 14.552 1.00 93.94 125 LYS A O 1
ATOM 1019 N N . ALA A 1 126 ? -8.239 13.988 13.998 1.00 93.06 126 ALA A N 1
ATOM 1020 C CA . ALA A 1 126 ? -8.413 13.220 12.763 1.00 93.06 126 ALA A CA 1
ATOM 1021 C C . ALA A 1 126 ? -7.190 13.334 11.830 1.00 93.06 126 ALA A C 1
ATOM 1023 O O . ALA A 1 126 ? -6.748 12.344 11.246 1.00 93.06 126 ALA A O 1
ATOM 1024 N N . ALA A 1 127 ? -6.585 14.523 11.744 1.00 94.69 127 ALA A N 1
ATOM 1025 C CA . ALA A 1 127 ? -5.352 14.738 10.985 1.00 94.69 127 ALA A CA 1
ATOM 1026 C C . ALA A 1 127 ? -4.139 13.984 11.566 1.00 94.69 127 ALA A C 1
ATOM 1028 O O . ALA A 1 127 ? -3.314 13.472 10.808 1.00 94.69 127 ALA A O 1
ATOM 1029 N N . ASP A 1 128 ? -4.040 13.876 12.893 1.00 96.12 128 ASP A N 1
ATOM 1030 C CA . ASP A 1 128 ? -2.948 13.166 13.567 1.00 96.12 128 ASP A CA 1
ATOM 1031 C C . ASP A 1 128 ? -3.107 11.642 13.440 1.00 96.12 128 ASP A C 1
ATOM 1033 O O . ASP A 1 128 ? -2.120 10.930 13.226 1.00 96.12 128 ASP A O 1
ATOM 1037 N N . GLN A 1 129 ? -4.346 11.140 13.502 1.00 95.50 129 GLN A N 1
ATOM 1038 C CA . GLN A 1 129 ? -4.677 9.739 13.220 1.00 95.50 129 GLN A CA 1
ATOM 1039 C C . GLN A 1 129 ? -4.288 9.368 11.785 1.00 95.50 129 GLN A C 1
ATOM 1041 O O . GLN A 1 129 ? -3.555 8.401 11.567 1.00 95.50 129 GLN A O 1
ATOM 1046 N N . GLU A 1 130 ? -4.705 10.182 10.810 1.00 96.25 130 GLU A N 1
ATOM 1047 C CA . GLU A 1 130 ? -4.378 9.984 9.397 1.00 96.25 130 GLU A CA 1
ATOM 1048 C C . GLU A 1 130 ? -2.862 10.003 9.153 1.00 96.25 130 GLU A C 1
ATOM 1050 O O . GLU A 1 130 ? -2.312 9.109 8.507 1.00 96.25 130 GLU A O 1
ATOM 1055 N N . SER A 1 131 ? -2.167 10.992 9.720 1.00 96.69 131 SER A N 1
ATOM 1056 C CA . SER A 1 131 ? -0.711 11.120 9.625 1.00 96.69 131 SER A CA 1
ATOM 1057 C C . SER A 1 131 ? 0.012 9.921 10.246 1.00 96.69 131 SER A C 1
ATOM 1059 O O . SER A 1 131 ? 1.007 9.441 9.700 1.00 96.69 131 SER A O 1
ATOM 1061 N N . THR A 1 132 ? -0.507 9.381 11.352 1.00 97.06 132 THR A N 1
ATOM 1062 C CA . THR A 1 132 ? 0.042 8.187 12.007 1.00 97.06 132 THR A CA 1
ATOM 1063 C C . THR A 1 132 ? -0.082 6.952 11.115 1.00 97.06 132 THR A C 1
ATOM 1065 O O . THR A 1 132 ? 0.913 6.247 10.919 1.00 97.06 132 THR A O 1
ATOM 1068 N N . LEU A 1 133 ? -1.259 6.723 10.518 1.00 97.44 133 LEU A N 1
ATOM 1069 C CA . LEU A 1 133 ? -1.478 5.627 9.568 1.00 97.44 133 LEU A CA 1
ATOM 1070 C C . LEU A 1 133 ? -0.571 5.765 8.344 1.00 97.44 133 LEU A C 1
ATOM 1072 O O . LEU A 1 133 ? 0.164 4.835 8.010 1.00 97.44 133 LEU A O 1
ATOM 1076 N N . LEU A 1 134 ? -0.555 6.949 7.724 1.00 97.75 134 LEU A N 1
ATOM 1077 C CA . LEU A 1 134 ? 0.290 7.229 6.569 1.00 97.75 134 LEU A CA 1
ATOM 1078 C C . LEU A 1 134 ? 1.771 7.008 6.884 1.00 97.75 134 LEU A C 1
ATOM 1080 O O . LEU A 1 134 ? 2.476 6.339 6.128 1.00 97.75 134 LEU A O 1
ATOM 1084 N N . LYS A 1 135 ? 2.256 7.539 8.010 1.00 97.12 135 LYS A N 1
ATOM 1085 C CA . LYS A 1 135 ? 3.650 7.379 8.420 1.00 97.12 135 LYS A CA 1
ATOM 1086 C C . LYS A 1 135 ? 3.991 5.908 8.611 1.00 97.12 135 LYS A C 1
ATOM 1088 O O . LYS A 1 135 ? 5.054 5.496 8.160 1.00 97.12 135 LYS A O 1
ATOM 1093 N N . MET A 1 136 ? 3.135 5.123 9.254 1.00 96.44 136 MET A N 1
ATOM 1094 C CA . MET A 1 136 ? 3.383 3.698 9.455 1.00 96.44 136 MET A CA 1
ATOM 1095 C C . MET A 1 136 ? 3.463 2.954 8.110 1.00 96.44 136 MET A C 1
ATOM 1097 O O . MET A 1 136 ? 4.478 2.304 7.850 1.00 96.44 136 MET A O 1
ATOM 1101 N N . LEU A 1 137 ? 2.486 3.150 7.215 1.00 96.75 137 LEU A N 1
ATOM 1102 C CA . LEU A 1 137 ? 2.449 2.495 5.899 1.00 96.75 137 LEU A CA 1
ATOM 1103 C C . LEU A 1 137 ? 3.640 2.883 5.010 1.00 96.75 137 LEU A C 1
ATOM 1105 O O . LEU A 1 137 ? 4.231 2.032 4.354 1.00 96.75 137 LEU A O 1
ATOM 1109 N N . VAL A 1 138 ? 4.070 4.148 5.038 1.00 96.94 138 VAL A N 1
ATOM 1110 C CA . VAL A 1 138 ? 5.249 4.614 4.282 1.00 96.94 138 VAL A CA 1
ATOM 1111 C C . VAL A 1 138 ? 6.533 3.887 4.692 1.00 96.94 138 VAL A C 1
ATOM 1113 O O . VAL A 1 138 ? 7.414 3.697 3.853 1.00 96.94 138 VAL A O 1
ATOM 1116 N N . HIS A 1 139 ? 6.668 3.468 5.953 1.00 94.50 139 HIS A N 1
ATOM 1117 C CA . HIS A 1 139 ? 7.854 2.735 6.413 1.00 94.50 139 HIS A CA 1
ATOM 1118 C C . HIS A 1 139 ? 7.718 1.213 6.285 1.00 94.50 139 HIS A C 1
ATOM 1120 O O . HIS A 1 139 ? 8.724 0.508 6.397 1.00 94.50 139 HIS A O 1
ATOM 1126 N N . GLN A 1 140 ? 6.513 0.701 6.033 1.00 88.25 140 GLN A N 1
ATOM 1127 C CA . GLN A 1 140 ? 6.257 -0.729 5.885 1.00 88.25 140 GLN A CA 1
ATOM 1128 C C . GLN A 1 140 ? 6.910 -1.272 4.608 1.00 88.25 140 GLN A C 1
ATOM 1130 O O . GLN A 1 140 ? 6.991 -0.567 3.614 1.00 88.25 140 GLN A O 1
ATOM 1135 N N . GLY A 1 141 ? 7.390 -2.517 4.622 1.00 82.50 141 GLY A N 1
ATOM 1136 C CA . GLY A 1 141 ? 7.933 -3.176 3.429 1.00 82.50 141 GLY A CA 1
ATOM 1137 C C . GLY A 1 141 ? 9.273 -2.601 2.955 1.00 82.50 141 GLY A C 1
ATOM 1138 O O . GLY A 1 141 ? 9.338 -1.525 2.368 1.00 82.50 141 GLY A O 1
ATOM 1139 N N . GLN A 1 142 ? 10.364 -3.327 3.192 1.00 85.25 142 GLN A N 1
ATOM 1140 C CA . GLN A 1 142 ? 11.709 -3.000 2.700 1.00 85.25 142 GLN A CA 1
ATOM 1141 C C . GLN A 1 142 ? 12.294 -4.212 1.976 1.00 85.25 142 GLN A C 1
ATOM 1143 O O . GLN A 1 142 ? 11.917 -5.345 2.281 1.00 85.25 142 GLN A O 1
ATOM 1148 N N . GLY A 1 143 ? 13.238 -3.989 1.059 1.00 87.31 143 GLY A N 1
ATOM 1149 C CA . GLY A 1 143 ? 13.934 -5.076 0.363 1.00 87.31 143 GLY A CA 1
ATOM 1150 C C . GLY A 1 143 ? 12.954 -6.032 -0.322 1.00 87.31 143 GLY A C 1
ATOM 1151 O O . GLY A 1 143 ? 12.190 -5.609 -1.180 1.00 87.31 143 GLY A O 1
ATOM 1152 N N . SER A 1 144 ? 12.932 -7.299 0.096 1.00 89.00 144 SER A N 1
ATOM 1153 C CA . SER A 1 144 ? 12.025 -8.334 -0.431 1.00 89.00 144 SER A CA 1
ATOM 1154 C C . SER A 1 144 ? 10.547 -8.125 -0.108 1.00 89.00 144 SER A C 1
ATOM 1156 O O . SER A 1 144 ? 9.701 -8.808 -0.675 1.00 89.00 144 SER A O 1
ATOM 1158 N N . ALA A 1 145 ? 10.222 -7.211 0.806 1.00 89.81 145 ALA A N 1
ATOM 1159 C CA . ALA A 1 145 ? 8.854 -6.844 1.144 1.00 89.81 145 ALA A CA 1
ATOM 1160 C C . ALA A 1 145 ? 8.409 -5.522 0.496 1.00 89.81 145 ALA A C 1
ATOM 1162 O O . ALA A 1 145 ? 7.368 -4.995 0.876 1.00 89.81 145 ALA A O 1
ATOM 1163 N N . SER A 1 146 ? 9.198 -4.955 -0.423 1.00 93.06 146 SER A N 1
ATOM 1164 C CA . SER A 1 146 ? 8.790 -3.770 -1.181 1.00 93.06 146 SER A CA 1
ATOM 1165 C C . SER A 1 146 ? 7.866 -4.123 -2.349 1.00 93.06 146 SER A C 1
ATOM 1167 O O . SER A 1 146 ? 7.728 -5.284 -2.743 1.00 93.06 146 SER A O 1
ATOM 1169 N N . GLU A 1 147 ? 7.299 -3.079 -2.946 1.00 94.56 147 GLU A N 1
ATOM 1170 C CA . GLU A 1 147 ? 6.410 -3.094 -4.111 1.00 94.56 147 GLU A CA 1
ATOM 1171 C C . GLU A 1 147 ? 7.045 -3.734 -5.351 1.00 94.56 147 GLU A C 1
ATOM 1173 O O . GLU A 1 147 ? 6.348 -4.092 -6.295 1.00 94.56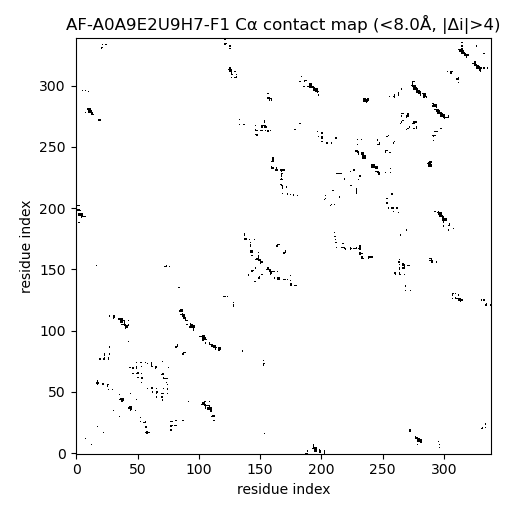 147 GLU A O 1
ATOM 1178 N N . PHE A 1 148 ? 8.371 -3.897 -5.364 1.00 93.12 148 PHE A N 1
ATOM 1179 C CA . PHE A 1 148 ? 9.034 -4.638 -6.426 1.00 93.12 148 PHE A CA 1
ATOM 1180 C C . PHE A 1 148 ? 8.759 -6.133 -6.373 1.00 93.12 148 PHE A C 1
ATOM 1182 O O . PHE A 1 148 ? 8.760 -6.746 -7.429 1.00 93.12 148 PHE A O 1
ATOM 1189 N N . TYR A 1 149 ? 8.574 -6.723 -5.191 1.00 92.06 149 TYR A N 1
ATOM 1190 C CA . TYR A 1 149 ? 8.593 -8.182 -5.015 1.00 92.06 149 TYR A CA 1
ATOM 1191 C C . TYR A 1 149 ? 7.319 -8.730 -4.390 1.00 92.06 149 TYR A C 1
ATOM 1193 O O . TYR A 1 149 ? 6.978 -9.889 -4.616 1.00 92.06 149 TYR A O 1
ATOM 1201 N N . ARG A 1 150 ? 6.625 -7.925 -3.582 1.00 89.88 150 ARG A N 1
ATOM 1202 C CA . ARG A 1 150 ? 5.355 -8.319 -2.981 1.00 89.88 150 ARG A CA 1
ATOM 1203 C C . ARG A 1 150 ? 4.209 -7.582 -3.635 1.00 89.88 150 ARG A C 1
ATOM 1205 O O . ARG A 1 150 ? 4.222 -6.358 -3.731 1.00 89.88 150 ARG A O 1
ATOM 1212 N N . GLN A 1 151 ? 3.208 -8.360 -4.017 1.00 91.94 151 GLN A N 1
ATOM 1213 C CA . GLN A 1 151 ? 1.897 -7.851 -4.371 1.00 91.94 151 GLN A CA 1
ATOM 1214 C C . GLN A 1 151 ? 1.293 -7.121 -3.162 1.00 91.94 151 GLN A C 1
ATOM 1216 O O . GLN A 1 151 ? 1.413 -7.579 -2.021 1.00 91.94 151 GLN A O 1
ATOM 1221 N N . GLY A 1 152 ? 0.688 -5.957 -3.407 1.00 90.12 152 GLY A N 1
ATOM 1222 C CA . GLY A 1 152 ? -0.022 -5.204 -2.375 1.00 90.12 152 GLY A CA 1
ATOM 1223 C C . GLY A 1 152 ? -1.283 -5.937 -1.916 1.00 90.12 152 GLY A C 1
ATOM 1224 O O . GLY A 1 152 ? -1.866 -6.694 -2.683 1.00 90.12 152 GLY A O 1
ATOM 1225 N N . VAL A 1 153 ? -1.742 -5.678 -0.688 1.00 93.75 153 VAL A N 1
ATOM 1226 C CA . VAL A 1 153 ? -2.936 -6.346 -0.123 1.00 93.75 153 VAL A CA 1
ATOM 1227 C C . VAL A 1 153 ? -4.214 -6.101 -0.938 1.00 93.75 153 VAL A C 1
ATOM 1229 O O . VAL A 1 153 ? -5.074 -6.966 -0.997 1.00 93.75 153 VAL A O 1
ATOM 1232 N N . LEU A 1 154 ? -4.317 -4.944 -1.600 1.00 93.81 154 LEU A N 1
ATOM 1233 C CA . LEU A 1 154 ? -5.412 -4.602 -2.522 1.00 93.81 154 LEU A CA 1
ATOM 1234 C C . LEU A 1 154 ? -4.975 -4.651 -3.995 1.00 93.81 154 LEU A C 1
ATOM 1236 O O . LEU A 1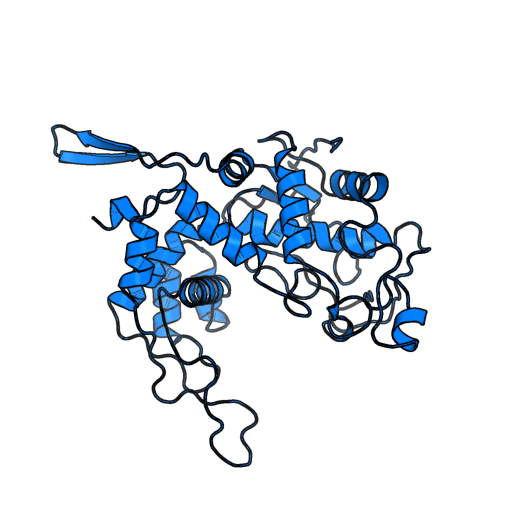 154 ? -5.732 -4.265 -4.884 1.00 93.81 154 LEU A O 1
ATOM 1240 N N . GLY A 1 155 ? -3.725 -5.042 -4.246 1.00 90.75 155 GLY A N 1
ATOM 1241 C CA . GLY A 1 155 ? -3.114 -5.009 -5.564 1.00 90.75 155 GLY A CA 1
ATOM 1242 C C . GLY A 1 155 ? -3.410 -6.267 -6.363 1.00 90.75 155 GLY A C 1
ATOM 1243 O O . GLY A 1 155 ? -3.616 -7.345 -5.811 1.00 90.75 155 GLY A O 1
ATOM 1244 N N . ARG A 1 156 ? -3.391 -6.133 -7.686 1.00 92.31 156 ARG A N 1
ATOM 1245 C CA . ARG A 1 156 ? -3.523 -7.229 -8.654 1.00 92.31 156 ARG A CA 1
ATOM 1246 C C . ARG A 1 156 ? -2.205 -7.516 -9.364 1.00 92.31 156 ARG A C 1
ATOM 1248 O O . ARG A 1 156 ? -2.110 -8.500 -10.092 1.00 92.31 156 ARG A O 1
ATOM 1255 N N . LEU A 1 157 ? -1.216 -6.633 -9.217 1.00 93.81 157 LEU A N 1
ATOM 1256 C CA . LEU A 1 157 ? 0.027 -6.726 -9.959 1.00 93.81 157 LEU A CA 1
ATOM 1257 C C . LEU A 1 157 ? 1.081 -7.499 -9.185 1.00 93.81 157 LEU A C 1
ATOM 1259 O O . LEU A 1 157 ? 1.464 -7.161 -8.065 1.00 93.81 157 LEU A O 1
ATOM 1263 N N . GLU A 1 158 ? 1.616 -8.503 -9.857 1.00 92.50 158 GLU A N 1
ATOM 1264 C CA . GLU A 1 158 ? 2.693 -9.322 -9.332 1.00 92.50 158 GLU A CA 1
ATOM 1265 C C . GLU A 1 158 ? 4.032 -8.571 -9.360 1.00 92.50 158 GLU A C 1
ATOM 1267 O O . GLU A 1 158 ? 4.265 -7.671 -10.184 1.00 92.50 158 GLU A O 1
ATOM 1272 N N . GLY A 1 159 ? 4.915 -8.945 -8.437 1.00 92.06 159 GLY A N 1
ATOM 1273 C CA . GLY A 1 159 ? 6.277 -8.431 -8.344 1.00 92.06 159 GLY A CA 1
ATOM 1274 C C . GLY A 1 159 ? 7.289 -9.267 -9.129 1.00 92.06 159 GLY A C 1
ATOM 1275 O O . GLY A 1 159 ? 7.008 -10.370 -9.594 1.00 92.06 159 GLY A O 1
ATOM 1276 N N . PHE A 1 160 ? 8.501 -8.737 -9.241 1.00 92.38 160 PHE A N 1
ATOM 1277 C CA . PHE A 1 160 ? 9.689 -9.468 -9.656 1.00 92.38 160 PHE A CA 1
ATOM 1278 C C . PHE A 1 160 ? 9.963 -10.668 -8.744 1.00 92.38 160 PHE A C 1
ATOM 1280 O O . PHE A 1 160 ? 9.554 -10.714 -7.581 1.00 92.38 160 PHE A O 1
ATOM 1287 N N . ASN A 1 161 ? 10.733 -11.622 -9.264 1.00 87.06 161 ASN A N 1
ATOM 1288 C CA . ASN A 1 161 ? 11.221 -12.756 -8.492 1.00 87.06 161 ASN A CA 1
ATOM 1289 C C . ASN A 1 161 ? 12.066 -12.283 -7.291 1.00 87.06 161 ASN A C 1
ATOM 1291 O O . ASN A 1 161 ? 12.962 -11.449 -7.429 1.00 87.06 161 ASN A O 1
ATOM 1295 N N . GLN A 1 162 ? 11.812 -12.853 -6.108 1.00 85.94 162 GLN A N 1
ATOM 1296 C CA . GLN A 1 162 ? 12.489 -12.496 -4.855 1.00 85.94 162 GLN A CA 1
ATOM 1297 C C . GLN A 1 162 ? 14.011 -12.689 -4.878 1.00 85.94 162 GLN A C 1
ATOM 1299 O O . GLN A 1 162 ? 14.695 -12.100 -4.039 1.00 85.94 162 GLN A O 1
ATOM 1304 N N . TRP A 1 163 ? 14.561 -13.463 -5.817 1.00 82.31 163 TRP A N 1
ATOM 1305 C CA . TRP A 1 163 ? 16.005 -13.657 -5.961 1.00 82.31 163 TRP A CA 1
ATOM 1306 C C . TRP A 1 163 ? 16.781 -12.326 -6.029 1.00 82.31 163 TRP A C 1
ATOM 1308 O O . TRP A 1 163 ? 17.771 -12.150 -5.316 1.00 82.31 163 TRP A O 1
ATOM 1318 N N . GLY A 1 164 ? 16.270 -11.340 -6.778 1.00 82.31 164 GLY A N 1
ATOM 1319 C CA . GLY A 1 164 ? 16.892 -10.017 -6.935 1.00 82.31 164 GLY A CA 1
ATOM 1320 C C . GLY A 1 164 ? 16.835 -9.111 -5.694 1.00 82.31 164 GLY A C 1
ATOM 1321 O O . GLY A 1 164 ? 17.499 -8.072 -5.639 1.00 82.31 164 GLY A O 1
ATOM 1322 N N . SER A 1 165 ? 16.068 -9.489 -4.668 1.00 87.69 165 SER A N 1
ATOM 1323 C CA . SER A 1 165 ? 15.725 -8.603 -3.547 1.00 87.69 165 SER A CA 1
ATOM 1324 C C . SER A 1 165 ? 16.861 -8.332 -2.555 1.00 87.69 165 SER A C 1
ATOM 1326 O O . SER A 1 165 ? 16.818 -7.332 -1.835 1.00 87.69 165 SER A O 1
ATOM 1328 N N . ALA A 1 166 ? 17.877 -9.199 -2.513 1.00 85.94 166 ALA A N 1
ATOM 1329 C CA . ALA A 1 166 ? 18.983 -9.128 -1.554 1.00 85.94 166 ALA A CA 1
ATOM 1330 C C . ALA A 1 166 ? 20.332 -8.721 -2.179 1.00 85.94 166 ALA A C 1
ATOM 1332 O O . ALA A 1 166 ? 21.328 -8.592 -1.461 1.00 85.94 166 ALA A O 1
ATOM 1333 N N . ILE A 1 167 ? 20.372 -8.520 -3.496 1.00 86.31 167 ILE A N 1
ATOM 1334 C CA . ILE A 1 167 ? 21.595 -8.267 -4.272 1.00 86.31 167 ILE A CA 1
ATOM 1335 C C . ILE A 1 167 ? 21.571 -6.877 -4.917 1.00 86.31 167 ILE A C 1
ATOM 1337 O O . ILE A 1 167 ? 20.588 -6.145 -4.795 1.00 86.31 167 ILE A O 1
ATOM 1341 N N . GLY A 1 168 ? 22.664 -6.475 -5.567 1.00 87.56 168 GLY A N 1
ATOM 1342 C CA . GLY A 1 168 ? 22.767 -5.243 -6.352 1.00 87.56 168 GLY A CA 1
ATOM 1343 C C . GLY A 1 168 ? 22.355 -3.967 -5.624 1.00 87.56 168 GLY A C 1
ATOM 1344 O O . GLY A 1 168 ? 22.892 -3.633 -4.565 1.00 87.56 168 GLY A O 1
ATOM 1345 N N . VAL A 1 169 ? 21.420 -3.221 -6.217 1.00 90.94 169 VAL A N 1
ATOM 1346 C CA . VAL A 1 169 ? 20.993 -1.905 -5.712 1.00 90.94 169 VAL A CA 1
ATOM 1347 C C . VAL A 1 169 ? 20.005 -1.994 -4.545 1.00 90.94 169 VAL A C 1
ATOM 1349 O O . VAL A 1 169 ? 19.926 -1.070 -3.735 1.00 90.94 169 VAL A O 1
ATOM 1352 N N . MET A 1 170 ? 19.280 -3.110 -4.430 1.00 91.19 170 MET A N 1
ATOM 1353 C CA . MET A 1 170 ? 18.121 -3.264 -3.546 1.00 91.19 170 MET A CA 1
ATOM 1354 C C . MET A 1 170 ? 18.387 -2.964 -2.063 1.00 91.19 170 MET A C 1
ATOM 1356 O O . MET A 1 170 ? 17.619 -2.194 -1.482 1.00 91.19 170 MET A O 1
ATOM 1360 N N . PRO A 1 171 ? 19.470 -3.464 -1.432 1.00 87.81 171 PRO A N 1
ATOM 1361 C CA . PRO A 1 171 ? 19.736 -3.211 -0.013 1.00 87.81 171 PRO A CA 1
ATOM 1362 C C . PRO A 1 171 ? 20.048 -1.747 0.332 1.00 87.81 171 PRO A C 1
ATOM 1364 O O . PRO A 1 171 ? 20.214 -1.417 1.505 1.00 87.81 171 PRO A O 1
ATOM 1367 N N . ARG A 1 172 ? 20.227 -0.881 -0.673 1.00 88.31 172 ARG A N 1
ATOM 1368 C CA . ARG A 1 172 ? 20.607 0.528 -0.498 1.00 88.31 172 ARG A CA 1
ATOM 1369 C C . ARG A 1 172 ? 19.477 1.505 -0.810 1.00 88.31 172 ARG A C 1
ATOM 1371 O O . ARG A 1 172 ? 19.681 2.701 -0.618 1.00 88.31 172 ARG A O 1
ATOM 1378 N N . LEU A 1 173 ? 18.336 1.028 -1.306 1.00 91.94 173 LEU A N 1
ATOM 1379 C CA . LEU A 1 173 ? 17.210 1.889 -1.655 1.00 91.94 173 LEU A CA 1
ATOM 1380 C C . LEU A 1 173 ? 16.464 2.352 -0.398 1.00 91.94 173 LEU A C 1
ATOM 1382 O O . LEU A 1 173 ? 16.206 1.566 0.511 1.00 91.94 173 LEU A O 1
ATOM 1386 N N . ASP A 1 174 ? 16.094 3.631 -0.377 1.00 93.69 174 ASP A N 1
ATOM 1387 C CA . ASP A 1 174 ? 15.270 4.236 0.671 1.00 93.69 174 ASP A CA 1
ATOM 1388 C C . ASP A 1 174 ? 13.813 4.301 0.192 1.00 93.69 174 ASP A C 1
ATOM 1390 O O . ASP A 1 174 ? 13.338 5.324 -0.308 1.00 93.69 174 ASP A O 1
ATOM 1394 N N . PHE A 1 175 ? 13.097 3.177 0.305 1.00 95.38 175 PHE A N 1
ATOM 1395 C CA . PHE A 1 175 ? 11.682 3.107 -0.077 1.00 95.38 175 PHE A CA 1
ATOM 1396 C C . PHE A 1 175 ? 10.810 4.146 0.648 1.00 95.38 175 PHE A C 1
ATOM 1398 O O . PHE A 1 175 ? 9.973 4.767 -0.010 1.00 95.38 175 PHE A O 1
ATOM 1405 N N . PRO A 1 176 ? 10.993 4.420 1.957 1.00 96.88 176 PRO A N 1
ATOM 1406 C CA . PRO A 1 176 ? 10.237 5.468 2.634 1.00 96.88 176 PRO A CA 1
ATOM 1407 C C . PRO A 1 176 ? 10.429 6.856 2.013 1.00 96.88 176 PRO A C 1
ATOM 1409 O O . PRO A 1 176 ? 9.466 7.619 1.921 1.00 96.88 176 PRO A O 1
ATOM 1412 N N . ALA A 1 177 ? 11.645 7.220 1.596 1.00 96.81 177 ALA A N 1
ATOM 1413 C CA . ALA A 1 177 ? 11.884 8.481 0.895 1.00 96.81 177 ALA A CA 1
ATOM 1414 C C . ALA A 1 177 ? 11.188 8.505 -0.473 1.00 96.81 177 ALA A C 1
ATOM 1416 O O . ALA A 1 177 ? 10.498 9.476 -0.789 1.00 96.81 177 ALA A O 1
ATOM 1417 N N . VAL A 1 178 ? 11.289 7.416 -1.241 1.00 97.19 178 VAL A N 1
ATOM 1418 C CA . VAL A 1 178 ? 10.651 7.295 -2.561 1.00 97.19 178 VAL A CA 1
ATOM 1419 C C . VAL A 1 178 ? 9.130 7.394 -2.465 1.00 97.19 178 VAL A C 1
ATOM 1421 O O . VAL A 1 178 ? 8.511 8.142 -3.218 1.00 97.19 178 VAL A O 1
ATOM 1424 N N . ARG A 1 179 ? 8.507 6.684 -1.520 1.00 98.19 179 ARG A N 1
ATOM 1425 C CA . ARG A 1 179 ? 7.052 6.726 -1.311 1.00 98.19 179 ARG A CA 1
ATOM 1426 C C . ARG A 1 179 ? 6.575 8.128 -0.968 1.00 98.19 179 ARG A C 1
ATOM 1428 O O . ARG A 1 179 ? 5.590 8.582 -1.536 1.00 98.19 179 ARG A O 1
ATOM 1435 N N . ARG A 1 180 ? 7.279 8.842 -0.080 1.00 98.19 180 ARG A N 1
ATOM 1436 C CA . ARG A 1 180 ? 6.951 10.244 0.238 1.00 98.19 180 ARG A CA 1
ATOM 1437 C C . ARG A 1 180 ? 7.072 11.144 -0.982 1.00 98.19 180 ARG A C 1
ATOM 1439 O O . ARG A 1 180 ? 6.196 11.975 -1.193 1.00 98.19 180 ARG A O 1
ATOM 1446 N N . PHE A 1 181 ? 8.131 10.968 -1.769 1.00 98.31 181 PHE A N 1
ATOM 1447 C CA . PHE A 1 181 ? 8.321 11.709 -3.010 1.00 98.31 181 PHE A CA 1
ATOM 1448 C C . PHE A 1 181 ? 7.146 11.485 -3.972 1.00 98.31 181 PHE A C 1
ATOM 1450 O O . PHE A 1 181 ? 6.544 12.454 -4.428 1.00 98.31 181 PHE A O 1
ATOM 1457 N N . LEU A 1 182 ? 6.760 10.229 -4.213 1.00 98.44 182 LEU A N 1
ATOM 1458 C CA . LEU A 1 182 ? 5.639 9.910 -5.098 1.00 98.44 182 LEU A CA 1
ATOM 1459 C C . LEU A 1 182 ? 4.293 10.400 -4.549 1.00 98.44 182 LEU A C 1
ATOM 1461 O O . LEU A 1 182 ? 3.499 10.928 -5.317 1.00 98.44 182 LEU A O 1
ATOM 1465 N N . LEU A 1 183 ? 4.036 10.294 -3.241 1.00 98.56 183 LEU A N 1
ATOM 1466 C CA . LEU A 1 183 ? 2.829 10.866 -2.623 1.00 98.56 183 LEU A CA 1
ATOM 1467 C C . LEU A 1 183 ? 2.759 12.386 -2.808 1.00 98.56 183 LEU A C 1
ATOM 1469 O O . LEU A 1 183 ? 1.692 12.911 -3.118 1.00 98.56 183 LEU A O 1
ATOM 1473 N N . GLY A 1 184 ? 3.887 13.083 -2.640 1.00 97.88 184 GLY A N 1
ATOM 1474 C CA . GLY A 1 184 ? 3.981 14.521 -2.890 1.00 97.88 184 GLY A CA 1
ATOM 1475 C C . GLY A 1 184 ? 3.679 14.861 -4.348 1.00 97.88 184 GLY A C 1
ATOM 1476 O O . GLY A 1 184 ? 2.851 15.726 -4.613 1.00 97.88 184 GLY A O 1
ATOM 1477 N N . LEU A 1 185 ? 4.268 14.113 -5.284 1.00 97.75 185 LEU A N 1
ATOM 1478 C CA . LEU A 1 185 ? 4.024 14.287 -6.715 1.00 97.75 185 LEU A CA 1
ATOM 1479 C C . LEU A 1 185 ? 2.554 14.023 -7.085 1.00 97.75 185 LEU A C 1
ATOM 1481 O O . LEU A 1 185 ? 1.958 14.798 -7.827 1.00 97.75 185 LEU A O 1
ATOM 1485 N N . LEU A 1 186 ? 1.933 12.988 -6.511 1.00 98.19 186 LEU A N 1
ATOM 1486 C CA . LEU A 1 186 ? 0.508 12.708 -6.702 1.00 98.19 186 LEU A CA 1
ATOM 1487 C C . LEU A 1 186 ? -0.393 13.827 -6.156 1.00 98.19 186 LEU A C 1
ATOM 1489 O O . LEU A 1 186 ? -1.452 14.081 -6.722 1.00 98.19 186 LEU A O 1
ATOM 1493 N N . ALA A 1 187 ? 0.004 14.529 -5.091 1.0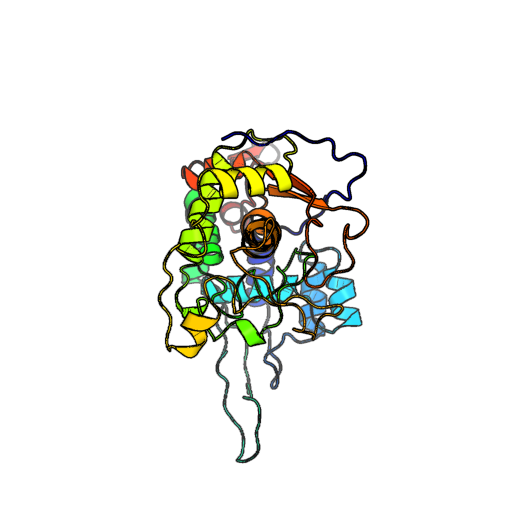0 96.75 187 ALA A N 1
ATOM 1494 C CA . ALA A 1 187 ? -0.785 15.632 -4.532 1.00 96.75 187 ALA A CA 1
ATOM 1495 C C . ALA A 1 187 ? -0.826 16.884 -5.436 1.00 96.75 187 ALA A C 1
ATOM 1497 O O . ALA A 1 187 ? -1.736 17.717 -5.304 1.00 96.75 187 ALA A O 1
ATOM 1498 N N . GLU A 1 188 ? 0.124 17.003 -6.369 1.00 95.62 188 GLU A N 1
ATOM 1499 C CA . GLU A 1 188 ? 0.162 18.043 -7.405 1.00 95.62 188 GLU A CA 1
ATOM 1500 C C . GLU A 1 188 ? -0.742 17.726 -8.611 1.00 95.62 188 GLU A C 1
ATOM 1502 O O . GLU A 1 188 ? -0.996 18.604 -9.440 1.00 95.62 188 GLU A O 1
ATOM 1507 N N . CYS A 1 189 ? -1.251 16.494 -8.721 1.00 96.19 189 CYS A N 1
ATOM 1508 C CA . CYS A 1 189 ? -2.204 16.103 -9.756 1.00 96.19 189 CYS A CA 1
ATOM 1509 C C . CYS A 1 189 ? -3.544 16.847 -9.628 1.00 96.19 189 CYS A C 1
ATOM 1511 O O . CYS A 1 189 ? -3.968 17.200 -8.520 1.00 96.19 189 CYS A O 1
ATOM 1513 N N . PRO A 1 190 ? -4.272 17.041 -10.746 1.00 94.31 190 PRO A N 1
ATOM 1514 C CA . PRO A 1 190 ? -5.664 17.459 -10.680 1.00 94.31 190 PRO A CA 1
ATOM 1515 C C . PRO A 1 190 ? -6.502 16.387 -9.970 1.00 94.31 190 PRO A C 1
ATOM 1517 O O . PRO A 1 190 ? -6.511 15.217 -10.355 1.00 94.31 190 PRO A O 1
ATOM 1520 N N . CYS A 1 191 ? -7.218 16.798 -8.926 1.00 94.50 191 CYS A N 1
ATOM 1521 C CA . CYS A 1 191 ? -8.074 15.905 -8.157 1.00 94.50 191 CYS A CA 1
ATOM 1522 C C . CYS A 1 191 ? -9.348 15.555 -8.936 1.00 94.50 191 CYS A C 1
ATOM 1524 O O . CYS A 1 191 ? -9.874 16.368 -9.698 1.00 94.50 191 CYS A O 1
ATOM 1526 N N . GLY A 1 192 ? -9.859 14.340 -8.733 1.00 94.81 192 GLY A N 1
ATOM 1527 C CA . GLY A 1 192 ? -11.118 13.876 -9.321 1.00 94.81 192 GLY A CA 1
ATOM 1528 C C . GLY A 1 192 ? -11.062 13.552 -10.819 1.00 94.81 192 GLY A C 1
ATOM 1529 O O . GLY A 1 192 ? -12.067 13.109 -11.371 1.00 94.81 192 GLY A O 1
ATOM 1530 N N . GLN A 1 193 ? -9.909 13.713 -11.473 1.00 96.19 193 GLN A N 1
ATOM 1531 C CA . GLN A 1 193 ? -9.716 13.375 -12.884 1.00 96.19 193 GLN A CA 1
ATOM 1532 C C . GLN A 1 193 ? -8.993 12.037 -13.035 1.00 96.19 193 GLN A C 1
ATOM 1534 O O . GLN A 1 193 ? -8.052 11.753 -12.296 1.00 96.19 193 GLN A O 1
ATOM 1539 N N . TRP A 1 194 ? -9.424 11.233 -14.006 1.00 97.94 194 TRP A N 1
ATOM 1540 C CA . TRP A 1 194 ? -8.702 10.031 -14.412 1.00 97.94 194 TRP A CA 1
ATOM 1541 C C . TRP A 1 194 ? -7.494 10.410 -15.261 1.00 97.94 194 TRP A C 1
ATOM 1543 O O . TRP A 1 194 ? -7.624 11.112 -16.264 1.00 97.94 194 TRP A O 1
ATOM 1553 N N . LEU A 1 195 ? -6.327 9.947 -14.834 1.00 98.19 195 LEU A N 1
ATOM 1554 C CA . LEU A 1 195 ? -5.017 10.266 -15.378 1.00 98.19 195 LEU A CA 1
ATOM 1555 C C . LEU A 1 195 ? -4.312 8.994 -15.848 1.00 98.19 195 LEU A C 1
ATOM 1557 O O . LEU A 1 195 ? -4.426 7.948 -15.214 1.00 98.19 195 LEU A O 1
ATOM 1561 N N . SER A 1 196 ? -3.570 9.091 -16.947 1.00 98.06 196 SER A N 1
ATOM 1562 C CA . SER A 1 196 ? -2.825 7.978 -17.538 1.00 98.06 196 SER A CA 1
ATOM 1563 C C . SER A 1 196 ? -1.576 7.642 -16.722 1.00 98.06 196 SER A C 1
ATOM 1565 O O . SER A 1 196 ? -0.685 8.482 -16.548 1.00 98.06 196 SER A O 1
ATOM 1567 N N . THR A 1 197 ? -1.458 6.384 -16.292 1.00 98.06 197 THR A N 1
ATOM 1568 C CA . THR A 1 197 ? -0.260 5.879 -15.603 1.00 98.06 197 THR A CA 1
ATOM 1569 C C . THR A 1 197 ? 0.970 5.948 -16.500 1.00 98.06 197 THR A C 1
ATOM 1571 O O . THR A 1 197 ? 2.044 6.326 -16.037 1.00 98.06 197 THR A O 1
ATOM 1574 N N . ALA A 1 198 ? 0.823 5.659 -17.797 1.00 97.12 198 ALA A N 1
ATOM 1575 C CA . ALA A 1 198 ? 1.925 5.746 -18.752 1.00 97.12 198 ALA A CA 1
ATOM 1576 C C . ALA A 1 198 ? 2.481 7.177 -18.840 1.00 97.12 198 ALA A C 1
ATOM 1578 O O . ALA A 1 198 ? 3.695 7.364 -18.807 1.00 97.12 198 ALA A O 1
ATOM 1579 N N . SER A 1 199 ? 1.606 8.189 -18.845 1.00 97.69 199 SER A N 1
ATOM 1580 C CA . SER A 1 199 ? 2.036 9.593 -18.863 1.00 97.69 199 SER A CA 1
ATOM 1581 C C . SER A 1 199 ? 2.695 10.038 -17.546 1.00 97.69 199 SER A C 1
ATOM 1583 O O . SER A 1 199 ? 3.610 10.861 -17.560 1.00 97.69 199 SER A O 1
ATOM 1585 N N . LEU A 1 200 ? 2.305 9.455 -16.402 1.00 98.19 200 LEU A N 1
ATOM 1586 C CA . LEU A 1 200 ? 3.007 9.643 -15.126 1.00 98.19 200 LEU A CA 1
ATOM 1587 C C . LEU A 1 200 ? 4.418 9.035 -15.171 1.00 98.19 200 LEU A C 1
ATOM 1589 O O . LEU A 1 200 ? 5.381 9.680 -14.755 1.00 98.19 200 LEU A O 1
ATOM 1593 N N . VAL A 1 201 ? 4.553 7.813 -15.695 1.00 97.94 201 VAL A N 1
ATOM 1594 C CA . VAL A 1 201 ? 5.854 7.147 -15.872 1.00 97.94 201 VAL A CA 1
ATOM 1595 C C . VAL A 1 201 ? 6.742 7.951 -16.820 1.00 97.94 201 VAL A C 1
ATOM 1597 O O . VAL A 1 201 ? 7.908 8.186 -16.509 1.00 97.94 201 VAL A O 1
ATOM 1600 N N . GLU A 1 202 ? 6.196 8.452 -17.926 1.00 97.50 202 GLU A N 1
ATOM 1601 C CA . GLU A 1 202 ? 6.915 9.326 -18.854 1.00 97.50 202 GLU A CA 1
ATOM 1602 C C . GLU A 1 202 ? 7.354 10.639 -18.183 1.00 97.50 202 GLU A C 1
ATOM 1604 O O . GLU A 1 202 ? 8.505 11.062 -18.326 1.00 97.50 202 GLU A O 1
ATOM 1609 N N . HIS A 1 203 ? 6.482 11.263 -17.384 1.00 97.38 203 HIS A N 1
ATOM 1610 C CA . HIS A 1 203 ? 6.831 12.454 -16.613 1.00 97.38 203 HIS A CA 1
ATOM 1611 C C . HIS A 1 203 ? 8.009 12.187 -15.662 1.00 97.38 203 HIS A C 1
ATOM 1613 O O . HIS A 1 203 ? 8.970 12.961 -15.624 1.00 97.38 203 HIS A O 1
ATOM 1619 N N . LEU A 1 204 ? 7.979 11.064 -14.937 1.00 97.88 204 LEU A N 1
ATOM 1620 C CA . LEU A 1 204 ? 9.075 10.647 -14.063 1.00 97.88 204 LEU A CA 1
ATOM 1621 C C . LEU A 1 204 ? 10.353 10.352 -14.858 1.00 97.88 204 LEU A C 1
ATOM 1623 O O . LEU A 1 204 ? 11.423 10.802 -14.454 1.00 97.88 204 LEU A O 1
ATOM 1627 N N . LYS A 1 205 ? 10.266 9.685 -16.013 1.00 96.50 205 LYS A N 1
ATOM 1628 C CA . LYS A 1 205 ? 11.414 9.411 -16.894 1.00 96.50 205 LYS A CA 1
ATOM 1629 C C . LYS A 1 205 ? 12.099 10.698 -17.357 1.00 96.50 205 LYS A C 1
ATOM 1631 O O . LYS A 1 205 ? 13.329 10.763 -17.378 1.00 96.50 205 LYS A O 1
ATOM 1636 N N . ASN A 1 206 ? 11.313 11.720 -17.692 1.00 96.50 206 ASN A N 1
ATOM 1637 C CA . ASN A 1 206 ? 11.806 12.973 -18.262 1.00 96.50 206 ASN A CA 1
ATOM 1638 C C . ASN A 1 206 ? 12.321 13.966 -17.209 1.00 96.50 206 ASN A C 1
ATOM 1640 O O . ASN A 1 206 ? 13.288 14.681 -17.469 1.00 96.50 206 ASN A O 1
ATOM 1644 N N . HIS A 1 207 ? 11.706 14.016 -16.024 1.00 96.62 207 HIS A N 1
ATOM 1645 C CA . HIS A 1 207 ? 12.013 15.037 -15.010 1.00 96.62 207 HIS A CA 1
ATOM 1646 C C . HIS A 1 207 ? 12.670 14.484 -13.741 1.00 96.62 207 HIS A C 1
ATOM 1648 O O . HIS A 1 207 ? 13.370 15.213 -13.040 1.00 96.62 207 HIS A O 1
ATOM 1654 N N . HIS A 1 208 ? 12.483 13.197 -13.455 1.00 96.38 208 HIS A N 1
ATOM 1655 C CA . HIS A 1 208 ? 12.880 12.563 -12.200 1.00 96.38 208 HIS A CA 1
ATOM 1656 C C . HIS A 1 208 ? 13.492 11.171 -12.422 1.00 96.38 208 HIS A C 1
ATOM 1658 O O . HIS A 1 208 ? 13.299 10.278 -11.607 1.00 96.38 208 HIS A O 1
ATOM 1664 N N . ARG A 1 209 ? 14.266 10.976 -13.500 1.00 94.75 209 ARG A N 1
ATOM 1665 C CA . ARG A 1 209 ? 14.785 9.666 -13.962 1.00 94.75 209 ARG A CA 1
ATOM 1666 C C . ARG A 1 209 ? 15.464 8.794 -12.892 1.00 94.75 209 ARG A C 1
ATOM 1668 O O . ARG A 1 209 ? 15.548 7.580 -13.048 1.00 94.75 209 ARG A O 1
ATOM 1675 N N . TYR A 1 210 ? 15.967 9.408 -11.826 1.00 96.06 210 TYR A N 1
ATOM 1676 C CA . TYR A 1 210 ? 16.711 8.750 -10.750 1.00 96.06 210 TYR A CA 1
ATOM 1677 C C . TYR A 1 210 ? 16.009 8.850 -9.388 1.00 96.06 210 TYR A C 1
ATOM 1679 O O . TYR A 1 210 ? 16.677 8.828 -8.356 1.00 96.06 210 TYR A O 1
ATOM 1687 N N . PHE A 1 211 ? 14.679 9.012 -9.371 1.00 96.38 211 PHE A N 1
ATOM 1688 C CA . PHE A 1 211 ? 13.902 9.163 -8.135 1.00 96.38 211 PHE A CA 1
ATOM 1689 C C . PHE A 1 211 ? 13.949 7.918 -7.240 1.00 96.38 211 PHE A C 1
ATOM 1691 O O . PHE A 1 211 ? 13.951 8.054 -6.021 1.00 96.38 211 PHE A O 1
ATOM 1698 N N . LEU A 1 212 ? 13.980 6.724 -7.847 1.00 95.50 212 LEU A N 1
ATOM 1699 C CA . LEU A 1 212 ? 13.991 5.436 -7.152 1.00 95.50 212 LEU A CA 1
ATOM 1700 C C . LEU A 1 212 ? 15.401 4.855 -7.086 1.00 95.50 212 LEU A C 1
ATOM 1702 O O . LEU A 1 212 ? 15.925 4.646 -5.995 1.00 95.50 212 LEU A O 1
ATOM 1706 N N . ILE A 1 213 ? 16.029 4.622 -8.243 1.00 95.31 213 ILE A N 1
ATOM 1707 C CA . ILE A 1 213 ? 17.390 4.086 -8.318 1.00 95.31 213 ILE A CA 1
ATOM 1708 C C . ILE A 1 213 ? 18.345 5.200 -8.781 1.00 95.31 213 ILE A C 1
ATOM 1710 O O . ILE A 1 213 ? 18.181 5.715 -9.893 1.00 95.31 213 ILE A O 1
ATOM 1714 N N . PRO A 1 214 ? 19.351 5.582 -7.968 1.00 93.75 214 PRO A N 1
ATOM 1715 C CA . PRO A 1 214 ? 20.296 6.639 -8.319 1.00 93.75 214 PRO A CA 1
ATOM 1716 C C . PRO A 1 214 ? 21.062 6.351 -9.616 1.00 93.75 214 PRO A C 1
ATOM 1718 O O . PRO A 1 214 ? 21.365 5.199 -9.908 1.00 93.75 214 PRO A O 1
ATOM 1721 N N . ALA A 1 215 ? 21.487 7.401 -10.328 1.00 92.38 215 ALA A N 1
ATOM 1722 C CA . ALA A 1 215 ? 22.310 7.283 -11.544 1.00 92.38 215 ALA A CA 1
ATOM 1723 C C . ALA A 1 215 ? 23.643 6.546 -11.318 1.00 92.38 215 ALA A C 1
ATOM 1725 O O . ALA A 1 215 ? 24.183 5.910 -12.215 1.00 92.38 215 ALA A O 1
ATOM 1726 N N . LYS A 1 216 ? 24.202 6.666 -10.109 1.00 90.25 216 LYS A N 1
ATOM 1727 C CA . LYS A 1 216 ? 25.427 5.981 -9.677 1.00 90.25 216 LYS A CA 1
ATOM 1728 C C . LYS A 1 216 ? 25.138 5.253 -8.366 1.00 90.25 216 LYS A C 1
ATOM 1730 O O . LYS A 1 216 ? 25.458 5.783 -7.296 1.00 90.25 216 LYS A O 1
ATOM 1735 N N . PRO A 1 217 ? 24.454 4.101 -8.419 1.00 90.12 217 PRO A N 1
ATOM 1736 C CA . PRO A 1 217 ? 24.086 3.382 -7.214 1.00 90.12 217 PRO A CA 1
ATOM 1737 C C . PRO A 1 217 ? 25.336 2.788 -6.555 1.00 90.12 217 PRO A C 1
ATOM 1739 O O . PRO A 1 217 ? 26.355 2.527 -7.196 1.00 90.12 217 PRO A O 1
ATOM 1742 N N . ARG A 1 218 ? 25.270 2.606 -5.236 1.00 88.00 218 ARG A N 1
ATOM 1743 C CA . ARG A 1 218 ? 26.340 1.952 -4.478 1.00 88.00 218 ARG A CA 1
ATOM 1744 C C . ARG A 1 218 ? 26.070 0.457 -4.441 1.00 88.00 218 ARG A C 1
ATOM 1746 O O . ARG A 1 218 ? 25.004 0.048 -3.992 1.00 88.00 218 ARG A O 1
ATOM 1753 N N . PHE A 1 219 ? 27.058 -0.335 -4.828 1.00 87.19 219 PHE A N 1
ATOM 1754 C CA . PHE A 1 219 ? 26.980 -1.793 -4.811 1.00 87.19 219 PHE A CA 1
ATOM 1755 C C . PHE A 1 219 ? 27.752 -2.374 -3.628 1.00 87.19 219 PHE A C 1
ATOM 1757 O O . PHE A 1 219 ? 28.655 -1.733 -3.083 1.00 87.19 219 PHE A O 1
ATOM 1764 N N . LYS A 1 220 ? 27.380 -3.583 -3.197 1.00 82.88 220 LYS A N 1
ATOM 1765 C CA . LYS A 1 220 ? 28.093 -4.289 -2.122 1.00 82.88 220 LYS A CA 1
ATOM 1766 C C . LYS A 1 220 ? 29.389 -4.928 -2.624 1.00 82.88 220 LYS A C 1
ATOM 1768 O O . LYS A 1 220 ? 30.345 -5.021 -1.861 1.00 82.88 220 LYS A O 1
ATOM 1773 N N . ASN A 1 221 ? 29.408 -5.379 -3.874 1.00 84.25 221 ASN A N 1
ATOM 1774 C CA . ASN A 1 221 ? 30.532 -6.074 -4.488 1.00 84.25 221 ASN A CA 1
ATOM 1775 C C . ASN A 1 221 ? 30.689 -5.651 -5.966 1.00 84.25 221 ASN A C 1
ATOM 1777 O O . ASN A 1 221 ? 29.825 -4.977 -6.529 1.00 84.25 221 ASN A O 1
ATOM 1781 N N . GLU A 1 222 ? 31.806 -6.030 -6.589 1.00 83.62 222 GLU A N 1
ATOM 1782 C CA . GLU A 1 222 ? 32.083 -5.708 -7.997 1.00 83.62 222 GLU A CA 1
ATOM 1783 C C . GLU A 1 222 ? 31.198 -6.473 -8.986 1.00 83.62 222 GLU A C 1
ATOM 1785 O O . GLU A 1 222 ? 30.974 -5.992 -10.092 1.00 83.62 222 GLU A O 1
ATOM 1790 N N . HIS A 1 223 ? 30.711 -7.659 -8.614 1.00 82.75 223 HIS A N 1
ATOM 1791 C CA . HIS A 1 223 ? 29.849 -8.470 -9.474 1.00 82.75 223 HIS A CA 1
ATOM 1792 C C . HIS A 1 223 ? 28.515 -7.755 -9.727 1.00 82.75 223 HIS A C 1
ATOM 1794 O O . HIS A 1 223 ? 28.161 -7.497 -10.871 1.00 82.75 223 HIS A O 1
ATOM 1800 N N . ASP A 1 224 ? 27.868 -7.311 -8.655 1.00 83.00 224 ASP A N 1
ATOM 1801 C CA . ASP A 1 224 ? 26.670 -6.477 -8.655 1.00 83.00 224 ASP A CA 1
ATOM 1802 C C . ASP A 1 224 ? 26.867 -5.189 -9.472 1.00 83.00 224 ASP A C 1
ATOM 1804 O O . ASP A 1 224 ? 25.981 -4.761 -10.209 1.00 83.00 224 ASP A O 1
ATOM 1808 N N . ALA A 1 225 ? 28.051 -4.575 -9.368 1.00 84.69 225 ALA A N 1
ATOM 1809 C CA . ALA A 1 225 ? 28.374 -3.365 -10.115 1.00 84.69 225 ALA A CA 1
ATOM 1810 C C . ALA A 1 225 ? 28.453 -3.600 -11.632 1.00 84.69 225 ALA A C 1
ATOM 1812 O O . ALA A 1 225 ? 28.153 -2.685 -12.400 1.00 84.69 225 ALA A O 1
ATOM 1813 N N . ARG A 1 226 ? 28.829 -4.810 -12.073 1.00 85.25 226 ARG A N 1
ATOM 1814 C CA . ARG A 1 226 ? 28.852 -5.177 -13.500 1.00 85.25 226 ARG A CA 1
ATOM 1815 C C . ARG A 1 226 ? 27.448 -5.330 -14.070 1.00 85.25 226 ARG A C 1
ATOM 1817 O O . ARG A 1 226 ? 27.240 -4.967 -15.222 1.00 85.25 226 ARG A O 1
ATOM 1824 N N . SER A 1 227 ? 26.503 -5.816 -13.269 1.00 83.00 227 SER A N 1
ATOM 1825 C CA . SER A 1 227 ? 25.098 -5.962 -13.670 1.00 83.00 227 SER A CA 1
ATOM 1826 C C . SER A 1 227 ? 24.371 -4.609 -13.765 1.00 83.00 227 SER A C 1
ATOM 1828 O O . SER A 1 227 ? 23.330 -4.492 -14.409 1.00 83.00 227 SER A O 1
ATOM 1830 N N . GLY A 1 228 ? 24.945 -3.551 -13.186 1.00 89.62 228 GLY A N 1
ATOM 1831 C CA . GLY A 1 228 ? 24.488 -2.175 -13.364 1.00 89.62 228 GLY A CA 1
ATOM 1832 C C . GLY A 1 228 ? 23.198 -1.846 -12.607 1.00 89.62 228 GLY A C 1
ATOM 1833 O O . GLY A 1 228 ? 22.804 -2.530 -11.664 1.00 89.62 228 GLY A O 1
ATOM 1834 N N . ARG A 1 229 ? 22.543 -0.740 -12.992 1.00 92.38 229 ARG A N 1
ATOM 1835 C CA . ARG A 1 229 ? 21.401 -0.166 -12.255 1.00 92.38 229 ARG A CA 1
ATOM 1836 C C . ARG A 1 229 ? 20.190 -1.104 -12.183 1.00 92.38 229 ARG A C 1
ATOM 1838 O O . ARG A 1 229 ? 19.507 -1.128 -11.162 1.00 92.38 229 ARG A O 1
ATOM 1845 N N . TYR A 1 230 ? 19.956 -1.872 -13.246 1.00 93.81 230 TYR A N 1
ATOM 1846 C CA . TYR A 1 230 ? 18.805 -2.769 -13.388 1.00 93.81 230 TYR A CA 1
ATOM 1847 C C . TYR A 1 230 ? 19.141 -4.254 -13.255 1.00 93.81 230 TYR A C 1
ATOM 1849 O O . TYR A 1 230 ? 18.252 -5.086 -13.369 1.00 93.81 230 TYR A O 1
ATOM 1857 N N . GLY A 1 231 ? 20.387 -4.590 -12.920 1.00 89.44 231 GLY A N 1
ATOM 1858 C CA . GLY A 1 231 ? 20.897 -5.963 -12.932 1.00 89.44 231 GLY A CA 1
ATOM 1859 C C . GLY A 1 231 ? 20.254 -6.963 -11.966 1.00 89.44 231 GLY A C 1
ATOM 1860 O O . GLY A 1 231 ? 20.665 -8.114 -11.956 1.00 89.44 231 GLY A O 1
ATOM 1861 N N . ASN A 1 232 ? 19.295 -6.532 -11.144 1.00 89.44 232 ASN A N 1
ATOM 1862 C CA . ASN A 1 232 ? 18.552 -7.382 -10.208 1.00 89.44 232 ASN A CA 1
ATOM 1863 C C . ASN A 1 232 ? 17.140 -7.714 -10.695 1.00 89.44 232 ASN A C 1
ATOM 1865 O O . ASN A 1 232 ? 16.427 -8.488 -10.054 1.00 89.44 232 ASN A O 1
ATOM 1869 N N . PHE A 1 233 ? 16.692 -7.024 -11.739 1.00 92.56 233 PHE A N 1
ATOM 1870 C CA . PHE A 1 233 ? 15.325 -7.069 -12.215 1.00 92.56 233 PHE A CA 1
ATOM 1871 C C . PHE A 1 233 ? 15.327 -7.866 -13.503 1.00 92.56 233 PHE A C 1
ATOM 1873 O O . PHE A 1 233 ? 15.818 -7.402 -14.528 1.00 92.56 233 PHE A O 1
ATOM 1880 N N . HIS A 1 234 ? 14.788 -9.074 -13.416 1.00 91.44 234 HIS A N 1
ATOM 1881 C CA . HIS A 1 234 ? 14.689 -9.981 -14.545 1.00 91.44 234 HIS A CA 1
ATOM 1882 C C . HIS A 1 234 ? 13.227 -10.182 -14.891 1.00 91.44 234 HIS A C 1
ATOM 1884 O O . HIS A 1 234 ? 12.359 -10.239 -14.017 1.00 91.44 234 HIS A O 1
ATOM 1890 N N . GLU A 1 235 ? 12.972 -10.285 -16.180 1.00 93.81 235 GLU A N 1
ATOM 1891 C CA . GLU A 1 235 ? 11.686 -10.686 -16.708 1.00 93.81 235 GLU A CA 1
ATOM 1892 C C . GLU A 1 235 ? 11.733 -12.150 -17.146 1.00 93.81 235 GLU A C 1
ATOM 1894 O O . GLU A 1 235 ? 12.792 -12.766 -17.297 1.00 93.81 235 GLU A O 1
ATOM 1899 N N . SER A 1 236 ? 10.556 -12.707 -17.366 1.00 91.69 236 SER A N 1
ATOM 1900 C CA . SER A 1 236 ? 10.385 -14.111 -17.705 1.00 91.69 236 SER A CA 1
ATOM 1901 C C . SER A 1 236 ? 9.045 -14.342 -18.391 1.00 91.69 236 SER A C 1
ATOM 1903 O O . SER A 1 236 ? 8.217 -13.438 -18.548 1.00 91.69 236 SER A O 1
ATOM 1905 N N . LYS A 1 237 ? 8.829 -15.583 -18.833 1.00 88.38 237 LYS A N 1
ATOM 1906 C CA . LYS A 1 237 ? 7.533 -16.029 -19.365 1.00 88.38 237 LYS A CA 1
ATOM 1907 C C . LYS A 1 237 ? 6.554 -16.466 -18.270 1.00 88.38 237 LYS A C 1
ATOM 1909 O O . LYS A 1 237 ? 5.363 -16.566 -18.549 1.00 88.38 237 LYS A O 1
ATOM 1914 N N . ASP A 1 238 ? 7.047 -16.726 -17.062 1.00 85.12 238 ASP A N 1
ATOM 1915 C CA . ASP A 1 238 ? 6.274 -17.199 -15.912 1.00 85.12 238 ASP A CA 1
ATOM 1916 C C . ASP A 1 238 ? 6.797 -16.611 -14.592 1.00 85.12 238 ASP A C 1
ATOM 1918 O O . ASP A 1 238 ? 7.840 -15.963 -14.566 1.00 85.12 238 ASP A O 1
ATOM 1922 N N . ALA A 1 239 ? 6.084 -16.850 -13.491 1.00 78.94 239 ALA A N 1
ATOM 1923 C CA . ALA A 1 239 ? 6.356 -16.210 -12.205 1.00 78.94 239 ALA A CA 1
ATOM 1924 C C . ALA A 1 239 ? 7.715 -16.539 -11.561 1.00 78.94 239 ALA A C 1
ATOM 1926 O O . ALA A 1 239 ? 8.193 -15.793 -10.703 1.00 78.94 239 ALA A O 1
ATOM 1927 N N . TRP A 1 240 ? 8.336 -17.653 -11.952 1.00 77.88 240 TRP A N 1
ATOM 1928 C CA . TRP A 1 240 ? 9.539 -18.185 -11.308 1.00 77.88 240 TRP A CA 1
ATOM 1929 C C . TRP A 1 240 ? 10.795 -18.017 -12.164 1.00 77.88 240 TRP A C 1
ATOM 1931 O O . TRP A 1 240 ? 11.908 -18.180 -11.655 1.00 77.88 240 TRP A O 1
ATOM 1941 N N . GLY A 1 241 ? 10.626 -17.665 -13.436 1.00 79.12 241 GLY A N 1
ATOM 1942 C CA . GLY A 1 241 ? 11.724 -17.407 -14.351 1.00 79.12 241 GLY A CA 1
ATOM 1943 C C . GLY A 1 241 ? 12.530 -16.143 -14.035 1.00 79.12 241 GLY A C 1
ATOM 1944 O O . GLY A 1 241 ? 12.164 -15.307 -13.205 1.00 79.12 241 GLY A O 1
ATOM 1945 N N . HIS A 1 242 ? 13.676 -16.043 -14.699 1.00 83.31 242 HIS A N 1
ATOM 1946 C CA . HIS A 1 242 ? 14.605 -14.905 -14.640 1.00 83.31 242 HIS A CA 1
ATOM 1947 C C . HIS A 1 242 ? 15.482 -14.843 -15.904 1.00 83.31 242 HIS A C 1
ATOM 1949 O O . HIS A 1 242 ? 16.650 -14.468 -15.851 1.00 83.31 242 HIS A O 1
ATOM 1955 N N . GLU A 1 243 ? 14.945 -15.285 -17.045 1.00 87.06 243 GLU A N 1
ATOM 1956 C CA . GLU A 1 243 ? 15.731 -15.518 -18.262 1.00 87.06 243 GLU A CA 1
ATOM 1957 C C . GLU A 1 243 ? 16.005 -14.244 -19.068 1.00 87.06 243 GLU A C 1
ATOM 1959 O O . GLU A 1 243 ? 16.849 -14.261 -19.964 1.00 87.06 243 GLU A O 1
ATOM 1964 N N . ILE A 1 244 ? 15.252 -13.169 -18.818 1.00 91.62 244 ILE A N 1
ATOM 1965 C CA . ILE A 1 244 ? 15.308 -11.939 -19.604 1.00 91.62 244 ILE A CA 1
ATOM 1966 C C . ILE A 1 244 ? 15.912 -10.831 -18.749 1.00 91.62 244 ILE A C 1
ATOM 1968 O O . ILE A 1 244 ? 15.268 -10.292 -17.848 1.00 91.62 244 ILE A O 1
ATOM 1972 N N . ASP A 1 245 ? 17.138 -10.448 -19.082 1.00 91.38 245 ASP A N 1
ATOM 1973 C CA . ASP A 1 245 ? 17.804 -9.312 -18.456 1.00 91.38 245 ASP A CA 1
ATOM 1974 C C . ASP A 1 245 ? 17.179 -7.980 -18.901 1.00 91.38 245 ASP A C 1
ATOM 1976 O O . ASP A 1 245 ? 16.721 -7.811 -20.040 1.00 91.38 245 ASP A O 1
ATOM 1980 N N . VAL A 1 246 ? 17.158 -7.014 -17.981 1.00 92.62 246 VAL A N 1
ATOM 1981 C CA . VAL A 1 246 ? 16.782 -5.626 -18.263 1.00 92.62 246 VAL A CA 1
ATOM 1982 C C . VAL A 1 246 ? 18.015 -4.746 -18.116 1.00 92.62 246 VAL A C 1
ATOM 1984 O O . VAL A 1 246 ? 18.626 -4.690 -17.046 1.00 92.62 246 VAL A O 1
ATOM 1987 N N . HIS A 1 247 ? 18.378 -4.019 -19.172 1.00 91.81 247 HIS A N 1
ATOM 1988 C CA . HIS A 1 247 ? 19.516 -3.107 -19.142 1.00 91.81 247 HIS A CA 1
ATOM 1989 C C . HIS A 1 247 ? 19.068 -1.648 -19.129 1.00 91.81 247 HIS A C 1
ATOM 1991 O O . HIS A 1 247 ? 18.053 -1.262 -19.699 1.00 91.81 247 HIS A O 1
ATOM 1997 N N . GLU A 1 248 ? 19.866 -0.786 -18.498 1.00 91.25 248 GLU A N 1
ATOM 1998 C CA . GLU A 1 248 ? 19.595 0.657 -18.490 1.00 91.25 248 GLU A CA 1
ATOM 1999 C C . GLU A 1 248 ? 19.689 1.294 -19.885 1.00 91.25 248 GLU A C 1
ATOM 2001 O O . GLU A 1 248 ? 19.033 2.302 -20.155 1.00 91.25 248 GLU A O 1
ATOM 2006 N N . SER A 1 249 ? 20.509 0.714 -20.760 1.00 91.19 249 SER A N 1
ATOM 2007 C CA . SER A 1 249 ? 20.647 1.132 -22.154 1.00 91.19 249 SER A CA 1
ATOM 2008 C C . SER A 1 249 ? 19.429 0.796 -23.012 1.00 91.19 249 SER A C 1
ATOM 2010 O O . SER A 1 249 ? 19.331 1.313 -24.125 1.00 91.19 249 SER A O 1
ATOM 2012 N N . ASP A 1 250 ? 18.523 -0.056 -22.525 1.00 94.19 250 ASP A N 1
ATOM 2013 C CA . ASP A 1 250 ? 17.324 -0.428 -23.267 1.00 94.19 250 ASP A CA 1
ATOM 2014 C C . ASP A 1 250 ? 16.406 0.801 -23.413 1.00 94.19 250 ASP A C 1
ATOM 2016 O O . ASP A 1 250 ? 16.202 1.537 -22.438 1.00 94.19 250 ASP A O 1
ATOM 2020 N N . PRO A 1 251 ? 15.812 1.046 -24.599 1.00 93.75 251 PRO A N 1
ATOM 2021 C CA . PRO A 1 251 ? 14.939 2.204 -24.819 1.00 93.75 251 PRO A CA 1
ATOM 2022 C C . PRO A 1 251 ? 13.769 2.305 -23.825 1.00 93.75 251 PRO A C 1
ATOM 2024 O O . PRO A 1 251 ? 13.362 3.416 -23.461 1.00 93.75 251 PRO A O 1
ATOM 2027 N N . ASP A 1 252 ? 13.262 1.153 -23.373 1.00 94.31 252 ASP A N 1
ATOM 2028 C CA . ASP A 1 252 ? 12.172 0.991 -22.407 1.00 94.31 252 ASP A CA 1
ATOM 2029 C C . ASP A 1 252 ? 12.638 0.467 -21.032 1.00 94.31 252 ASP A C 1
ATOM 2031 O O . ASP A 1 252 ? 11.819 0.036 -20.219 1.00 94.31 252 ASP A O 1
ATOM 2035 N N . GLY A 1 253 ? 13.944 0.518 -20.733 1.00 95.38 253 GLY A N 1
ATOM 2036 C CA . GLY A 1 253 ? 14.495 0.000 -19.474 1.00 95.38 253 GLY A CA 1
ATOM 2037 C C . GLY A 1 253 ? 13.909 0.678 -18.227 1.00 95.38 253 GLY A C 1
ATOM 2038 O O . GLY A 1 253 ? 13.636 0.012 -17.230 1.00 95.38 253 GLY A O 1
ATOM 2039 N N . PHE A 1 254 ? 13.644 1.989 -18.298 1.00 97.19 254 PHE A N 1
ATOM 2040 C CA . PHE A 1 254 ? 13.011 2.739 -17.204 1.00 97.19 254 PHE A CA 1
ATOM 2041 C C . PHE A 1 254 ? 11.574 2.274 -16.954 1.00 97.19 254 PHE A C 1
ATOM 2043 O O . PHE A 1 254 ? 11.171 2.048 -15.818 1.00 97.19 254 PHE A O 1
ATOM 2050 N N . GLU A 1 255 ? 10.793 2.105 -18.016 1.00 96.69 255 GLU A N 1
ATOM 2051 C CA . GLU A 1 255 ? 9.421 1.617 -17.949 1.00 96.69 255 GLU A CA 1
ATOM 2052 C C . GLU A 1 255 ? 9.379 0.193 -17.381 1.00 96.69 255 GLU A C 1
ATOM 2054 O O . GLU A 1 255 ? 8.539 -0.113 -16.533 1.00 96.69 255 GLU A O 1
ATOM 2059 N N . ARG A 1 256 ? 10.329 -0.659 -17.786 1.00 95.94 256 ARG A N 1
ATOM 2060 C CA . ARG A 1 256 ? 10.432 -2.040 -17.307 1.00 95.94 256 ARG A CA 1
ATOM 2061 C C . ARG A 1 256 ? 10.771 -2.120 -15.812 1.00 95.94 256 ARG A C 1
ATOM 2063 O O . ARG A 1 256 ? 10.268 -3.021 -15.147 1.00 95.94 256 ARG A O 1
ATOM 2070 N N . VAL A 1 257 ? 11.546 -1.197 -15.243 1.00 96.31 257 VAL A N 1
ATOM 2071 C CA . VAL A 1 257 ? 11.900 -1.246 -13.809 1.00 96.31 257 VAL A CA 1
ATOM 2072 C C . VAL A 1 257 ? 11.114 -0.227 -12.987 1.00 96.31 257 VAL A C 1
ATOM 2074 O O . VAL A 1 257 ? 10.181 -0.595 -12.270 1.00 96.31 257 VAL A O 1
ATOM 2077 N N . GLU A 1 258 ? 11.455 1.058 -13.075 1.00 97.44 258 GLU A N 1
ATOM 2078 C CA . GLU A 1 258 ? 10.786 2.112 -12.311 1.00 97.44 258 GLU A CA 1
ATOM 2079 C C . GLU A 1 258 ? 9.318 2.297 -12.713 1.00 97.44 258 GLU A C 1
ATOM 2081 O O . GLU A 1 258 ? 8.498 2.613 -11.853 1.00 97.44 258 GLU A O 1
ATOM 2086 N N . GLY A 1 259 ? 8.956 2.060 -13.978 1.00 97.25 259 GLY A N 1
ATOM 2087 C CA . GLY A 1 259 ? 7.560 2.095 -14.423 1.00 97.25 259 GLY A CA 1
ATOM 2088 C C . GLY A 1 259 ? 6.702 1.039 -13.723 1.00 97.25 259 GLY A C 1
ATOM 2089 O O . GLY A 1 259 ? 5.647 1.368 -13.180 1.00 97.25 259 GLY A O 1
ATOM 2090 N N . ARG A 1 260 ? 7.196 -0.204 -13.612 1.00 96.31 260 ARG A N 1
ATOM 2091 C CA . ARG A 1 260 ? 6.529 -1.242 -12.808 1.00 96.31 260 ARG A CA 1
ATOM 2092 C C . ARG A 1 260 ? 6.411 -0.837 -11.348 1.00 96.31 260 ARG A C 1
ATOM 2094 O O . ARG A 1 260 ? 5.343 -1.016 -10.770 1.00 96.31 260 ARG A O 1
ATOM 2101 N N . TYR A 1 261 ? 7.464 -0.266 -10.764 1.00 97.25 261 TYR A N 1
ATOM 2102 C CA . TYR A 1 261 ? 7.395 0.218 -9.387 1.00 97.25 261 TYR A CA 1
ATOM 2103 C C . TYR A 1 261 ? 6.274 1.244 -9.199 1.00 97.25 261 TYR A C 1
ATOM 2105 O O . TYR A 1 261 ? 5.536 1.148 -8.227 1.00 97.25 261 TYR A O 1
ATOM 2113 N N . VAL A 1 262 ? 6.106 2.190 -10.131 1.00 98.12 262 VAL A N 1
ATOM 2114 C CA . VAL A 1 262 ? 5.020 3.185 -10.078 1.00 98.12 262 VAL A CA 1
ATOM 2115 C C . VAL A 1 262 ? 3.651 2.509 -10.102 1.00 98.12 262 VAL A C 1
ATOM 2117 O O . VAL A 1 262 ? 2.804 2.855 -9.281 1.00 98.12 262 VAL A O 1
ATOM 2120 N N . GLU A 1 263 ? 3.441 1.519 -10.976 1.00 97.62 263 GLU A N 1
ATOM 2121 C CA . GLU A 1 263 ? 2.183 0.762 -11.012 1.00 97.62 263 GLU A CA 1
ATOM 2122 C C . GLU A 1 263 ? 1.891 0.081 -9.663 1.00 97.62 263 GLU A C 1
ATOM 2124 O O . GLU A 1 263 ? 0.803 0.248 -9.121 1.00 97.62 263 GLU A O 1
ATOM 2129 N N . ARG A 1 264 ? 2.863 -0.629 -9.071 1.00 97.12 264 ARG A N 1
ATOM 2130 C CA . ARG A 1 264 ? 2.656 -1.337 -7.789 1.00 97.12 264 ARG A CA 1
ATOM 2131 C C . ARG A 1 264 ? 2.554 -0.375 -6.610 1.00 97.12 264 ARG A C 1
ATOM 2133 O O . ARG A 1 264 ? 1.808 -0.623 -5.669 1.00 97.12 264 ARG A O 1
ATOM 2140 N N . PHE A 1 265 ? 3.265 0.748 -6.662 1.00 97.62 265 PHE A N 1
ATOM 2141 C CA . PHE A 1 265 ? 3.144 1.801 -5.664 1.00 97.62 265 PHE A CA 1
ATOM 2142 C C . PHE A 1 265 ? 1.727 2.376 -5.631 1.00 97.62 265 PHE A C 1
ATOM 2144 O O . PHE A 1 265 ? 1.204 2.592 -4.541 1.00 97.62 265 PHE A O 1
ATOM 2151 N N . LEU A 1 266 ? 1.091 2.584 -6.790 1.00 97.94 266 LEU A N 1
ATOM 2152 C CA . LEU A 1 266 ? -0.295 3.052 -6.855 1.00 97.94 266 LEU A CA 1
ATOM 2153 C C . LEU A 1 266 ? -1.271 2.068 -6.193 1.00 97.94 266 LEU A C 1
ATOM 2155 O O . LEU A 1 266 ? -2.232 2.534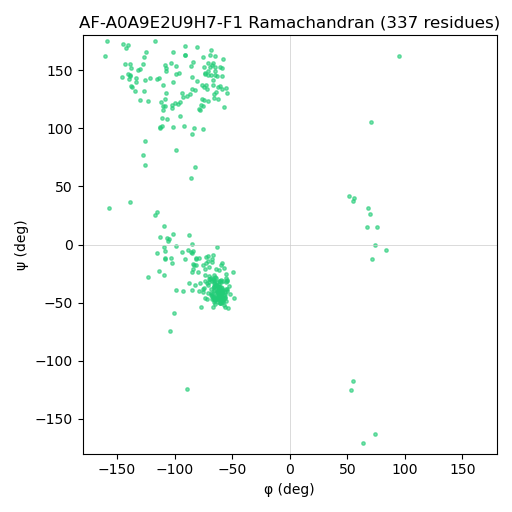 -5.596 1.00 97.94 266 LEU A O 1
ATOM 2159 N N . GLU A 1 267 ? -0.995 0.759 -6.218 1.00 95.88 267 GLU A N 1
ATOM 2160 C CA . GLU A 1 267 ? -1.771 -0.280 -5.509 1.00 95.88 267 GLU A CA 1
ATOM 2161 C C . GLU A 1 267 ? -1.467 -0.392 -4.005 1.00 95.88 267 GLU A C 1
ATOM 2163 O O . GLU A 1 267 ? -2.162 -1.096 -3.271 1.00 95.88 267 GLU A O 1
ATOM 2168 N N . GLY A 1 268 ? -0.403 0.264 -3.541 1.00 95.50 268 GLY A N 1
ATOM 2169 C CA . GLY A 1 268 ? 0.067 0.196 -2.164 1.00 95.50 268 GLY A CA 1
ATOM 2170 C C . GLY A 1 268 ? -0.573 1.257 -1.270 1.00 95.50 268 GLY A C 1
ATOM 2171 O O . GLY A 1 268 ? -1.793 1.376 -1.158 1.00 95.50 268 GLY A O 1
ATOM 2172 N N . VAL A 1 269 ? 0.279 2.054 -0.617 1.00 96.56 269 VAL A N 1
ATOM 2173 C CA . VAL A 1 269 ? -0.125 3.106 0.336 1.00 96.56 269 VAL A CA 1
ATOM 2174 C C . VAL A 1 269 ? -1.237 4.025 -0.199 1.00 96.56 269 VAL A C 1
ATOM 2176 O O . VAL A 1 269 ? -2.193 4.268 0.544 1.00 96.56 269 VAL A O 1
ATOM 2179 N N . PRO A 1 270 ? -1.171 4.539 -1.446 1.00 97.56 270 PRO A N 1
ATOM 2180 C CA . PRO A 1 270 ? -2.202 5.424 -1.975 1.00 97.56 270 PRO A CA 1
ATOM 2181 C C . PRO A 1 270 ? -3.575 4.747 -2.076 1.00 97.56 270 PRO A C 1
ATOM 2183 O O . PRO A 1 270 ? -4.577 5.370 -1.727 1.00 97.56 270 PRO A O 1
ATOM 2186 N N . LEU A 1 271 ? -3.639 3.484 -2.507 1.00 97.25 271 LEU A N 1
ATOM 2187 C CA . LEU A 1 271 ? -4.901 2.755 -2.649 1.00 97.25 271 LEU A CA 1
ATOM 2188 C C . LEU A 1 271 ? -5.481 2.359 -1.289 1.00 97.25 271 LEU A C 1
ATOM 2190 O O . LEU A 1 271 ? -6.649 2.624 -1.015 1.00 97.25 271 LEU A O 1
ATOM 2194 N N . VAL A 1 272 ? -4.647 1.815 -0.395 1.00 96.69 272 VAL A N 1
ATOM 2195 C CA . VAL A 1 272 ? -5.049 1.394 0.962 1.00 96.69 272 VAL A CA 1
ATOM 2196 C C . VAL A 1 272 ? -5.645 2.555 1.764 1.00 96.69 272 VAL A C 1
ATOM 2198 O O . VAL A 1 272 ? -6.634 2.389 2.478 1.00 96.69 272 VAL A O 1
ATOM 2201 N N . LEU A 1 273 ? -5.083 3.760 1.630 1.00 96.81 273 LEU A N 1
ATOM 2202 C CA . LEU A 1 273 ? -5.613 4.954 2.293 1.00 96.81 273 LEU A CA 1
ATOM 2203 C C . LEU A 1 273 ? -6.741 5.641 1.511 1.00 96.81 273 LEU A C 1
ATOM 2205 O O . LEU A 1 273 ? -7.297 6.627 2.011 1.00 96.81 273 LEU A O 1
ATOM 2209 N N . ARG A 1 274 ? -7.136 5.112 0.345 1.00 95.88 274 ARG A N 1
ATOM 2210 C CA . ARG A 1 274 ? -8.126 5.702 -0.572 1.00 95.88 274 ARG A CA 1
ATOM 2211 C C . ARG A 1 274 ? -7.760 7.130 -0.991 1.00 95.88 274 ARG A C 1
ATOM 2213 O O . ARG A 1 274 ? -8.594 8.035 -1.032 1.00 95.88 274 AR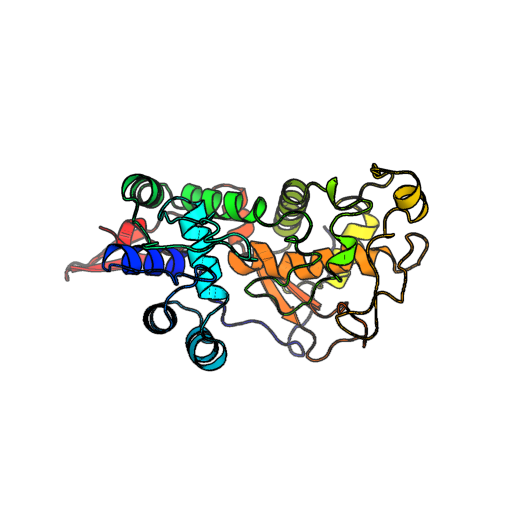G A O 1
ATOM 2220 N N . TYR A 1 275 ? -6.473 7.349 -1.228 1.00 97.44 275 TYR A N 1
ATOM 2221 C CA . TYR A 1 275 ? -5.930 8.567 -1.824 1.00 97.44 275 TYR A CA 1
ATOM 2222 C C . TYR A 1 275 ? -5.977 8.536 -3.341 1.00 97.44 275 TYR A C 1
ATOM 2224 O O . TYR A 1 275 ? -6.001 9.598 -3.964 1.00 97.44 275 TYR A O 1
ATOM 2232 N N . VAL A 1 276 ? -6.009 7.340 -3.920 1.00 97.62 276 VAL A N 1
ATOM 2233 C CA . VAL A 1 276 ? -6.224 7.144 -5.345 1.00 97.62 276 VAL A CA 1
ATOM 2234 C C . VAL A 1 276 ? -7.278 6.073 -5.579 1.00 97.62 276 VAL A C 1
ATOM 2236 O O . VAL A 1 276 ? -7.385 5.129 -4.800 1.00 97.62 276 VAL A O 1
ATOM 2239 N N . ASP A 1 277 ? -7.997 6.219 -6.683 1.00 97.50 277 ASP A N 1
ATOM 2240 C CA . ASP A 1 277 ? -8.682 5.118 -7.350 1.00 97.50 277 ASP A CA 1
ATOM 2241 C C . ASP A 1 277 ? -7.810 4.645 -8.518 1.00 97.50 277 ASP A C 1
ATOM 2243 O O . ASP A 1 277 ? -7.039 5.430 -9.078 1.00 97.50 277 ASP A O 1
ATOM 2247 N N . VAL A 1 278 ? -7.940 3.379 -8.910 1.00 97.88 278 VAL A N 1
ATOM 2248 C CA . VAL A 1 278 ? -7.139 2.767 -9.982 1.00 97.88 278 VAL A CA 1
ATOM 2249 C C . VAL A 1 278 ? -8.033 2.044 -10.985 1.00 97.88 278 VAL A C 1
ATOM 2251 O O . VAL A 1 278 ? -9.119 1.566 -10.645 1.00 97.88 278 VAL A O 1
ATOM 2254 N N . ALA A 1 279 ? -7.577 1.974 -12.233 1.00 97.62 279 ALA A N 1
ATOM 2255 C CA . ALA A 1 279 ? -8.250 1.250 -13.300 1.00 97.62 279 ALA A CA 1
ATOM 2256 C C . ALA A 1 279 ? -7.250 0.452 -14.145 1.00 97.62 279 ALA A C 1
ATOM 2258 O O . ALA A 1 279 ? -6.193 0.954 -14.548 1.00 97.62 279 ALA A O 1
ATOM 2259 N N . TYR A 1 280 ? -7.613 -0.794 -14.438 1.00 97.12 280 TYR A N 1
ATOM 2260 C CA . TYR A 1 280 ? -6.749 -1.761 -15.104 1.00 97.12 280 TYR A CA 1
ATOM 2261 C C . TYR A 1 280 ? -7.183 -2.032 -16.538 1.00 97.12 280 TYR A C 1
ATOM 2263 O O . TYR A 1 280 ? -8.361 -1.952 -16.896 1.00 97.12 280 TYR A O 1
ATOM 2271 N N . ALA A 1 281 ? -6.225 -2.441 -17.363 1.00 94.81 281 ALA A N 1
ATOM 2272 C CA . ALA A 1 281 ? -6.537 -3.126 -18.603 1.00 94.81 281 ALA A CA 1
ATOM 2273 C C . ALA A 1 281 ? -7.261 -4.447 -18.288 1.00 94.81 281 ALA A C 1
ATOM 2275 O O . ALA A 1 281 ? -6.817 -5.222 -17.444 1.00 94.81 281 ALA A O 1
ATOM 2276 N N . ARG A 1 282 ? -8.343 -4.751 -19.017 1.00 89.44 282 ARG A N 1
ATOM 2277 C CA . ARG A 1 282 ? -9.089 -6.019 -18.859 1.00 89.44 282 ARG A CA 1
ATOM 2278 C C . ARG A 1 282 ? -8.250 -7.264 -19.158 1.00 89.44 282 ARG A C 1
ATOM 2280 O O . ARG A 1 282 ? -8.613 -8.367 -18.764 1.00 89.44 282 ARG A O 1
ATOM 2287 N N . LYS A 1 283 ? -7.170 -7.097 -19.922 1.00 85.62 283 LYS A N 1
ATOM 2288 C CA . LYS A 1 283 ? -6.175 -8.128 -20.209 1.00 85.62 283 LYS A CA 1
ATOM 2289 C C . LYS A 1 283 ? -4.785 -7.499 -20.161 1.00 85.62 283 LYS A C 1
ATOM 2291 O O . LYS A 1 283 ? -4.648 -6.359 -20.614 1.00 85.62 283 LYS A O 1
ATOM 2296 N N . PRO A 1 284 ? -3.763 -8.230 -19.688 1.00 83.62 284 PRO A N 1
ATOM 2297 C CA . PRO A 1 284 ? -2.385 -7.766 -19.756 1.00 83.62 284 PRO A CA 1
ATOM 2298 C C . PRO A 1 284 ? -1.996 -7.394 -21.197 1.00 83.62 284 PRO A C 1
ATOM 2300 O O . PRO A 1 284 ? -2.221 -8.199 -22.106 1.00 83.62 284 PRO A O 1
ATOM 2303 N N . PRO A 1 285 ? -1.402 -6.209 -21.440 1.00 83.25 285 PRO A N 1
ATOM 2304 C CA . PRO A 1 285 ? -1.004 -5.798 -22.790 1.00 83.25 285 PRO A CA 1
ATOM 2305 C C . PRO A 1 285 ? 0.114 -6.655 -23.391 1.00 83.25 285 PRO A C 1
ATOM 2307 O O . PRO A 1 285 ? 0.249 -6.742 -24.610 1.00 83.25 285 PRO A O 1
ATOM 2310 N N . ARG A 1 286 ? 0.949 -7.258 -22.537 1.00 81.12 286 ARG A N 1
ATOM 2311 C CA . ARG A 1 286 ? 2.083 -8.104 -22.920 1.00 81.12 286 ARG A CA 1
ATOM 2312 C C . ARG A 1 286 ? 2.081 -9.375 -22.077 1.00 81.12 286 ARG A C 1
ATOM 2314 O O . ARG A 1 286 ? 1.848 -9.314 -20.873 1.00 81.12 286 ARG A O 1
ATOM 2321 N N . ALA A 1 287 ? 2.390 -10.506 -22.705 1.00 84.94 287 ALA A N 1
ATOM 2322 C CA . ALA A 1 287 ? 2.599 -11.785 -22.028 1.00 84.94 287 ALA A CA 1
ATOM 2323 C C . ALA A 1 287 ? 4.035 -11.862 -21.479 1.00 84.94 287 ALA A C 1
ATOM 2325 O O . ALA A 1 287 ? 4.865 -12.611 -21.991 1.00 84.94 287 ALA A O 1
ATOM 2326 N N . ILE A 1 288 ? 4.336 -11.013 -20.495 1.00 90.06 288 ILE A N 1
ATOM 2327 C CA . ILE A 1 288 ? 5.631 -10.962 -19.816 1.00 90.06 288 ILE A CA 1
ATOM 2328 C C . ILE A 1 288 ? 5.420 -10.888 -18.311 1.00 90.06 288 ILE A C 1
ATOM 2330 O O . ILE A 1 288 ? 4.488 -10.226 -17.849 1.00 90.06 288 ILE A O 1
ATOM 2334 N N . TYR A 1 289 ? 6.293 -11.551 -17.564 1.00 90.56 289 TYR A N 1
ATOM 2335 C CA . TYR A 1 289 ? 6.284 -11.541 -16.114 1.00 90.56 289 TYR A CA 1
ATOM 2336 C C . TYR A 1 289 ? 7.497 -10.761 -15.575 1.00 90.56 289 TYR A C 1
ATOM 2338 O O . TYR A 1 289 ? 8.596 -10.937 -16.101 1.00 90.56 289 TYR A O 1
ATOM 2346 N N . PRO A 1 290 ? 7.332 -9.905 -14.548 1.00 93.19 290 PRO A N 1
ATOM 2347 C CA . PRO A 1 290 ? 6.048 -9.446 -14.015 1.00 93.19 290 PRO A CA 1
ATOM 2348 C C . PRO A 1 290 ? 5.286 -8.570 -15.034 1.00 93.19 290 PRO A C 1
ATOM 2350 O O . PRO A 1 290 ? 5.916 -7.945 -15.897 1.00 93.19 290 PRO A O 1
ATOM 2353 N N . PRO A 1 291 ? 3.946 -8.462 -14.948 1.00 92.81 291 PRO A N 1
ATOM 2354 C CA . PRO A 1 291 ? 3.155 -7.709 -15.925 1.00 92.81 291 PRO A CA 1
ATOM 2355 C C . PRO A 1 291 ? 3.552 -6.225 -16.020 1.00 92.81 291 PRO A C 1
ATOM 2357 O O . PRO A 1 291 ? 3.903 -5.607 -15.017 1.00 92.81 291 PRO A O 1
ATOM 2360 N N . LEU A 1 292 ? 3.487 -5.627 -17.210 1.00 93.12 292 LEU A N 1
ATOM 2361 C CA . LEU A 1 292 ? 3.757 -4.198 -17.439 1.00 93.12 292 LEU A CA 1
ATOM 2362 C C . LEU A 1 292 ? 2.578 -3.549 -18.163 1.00 93.12 292 LEU A C 1
ATOM 2364 O O . LEU A 1 292 ? 1.997 -4.152 -19.068 1.00 93.12 292 LEU A O 1
ATOM 2368 N N . GLY A 1 293 ? 2.247 -2.317 -17.786 1.00 94.38 293 GLY A N 1
ATOM 2369 C CA . GLY A 1 293 ? 1.157 -1.550 -18.372 1.00 94.38 293 GLY A CA 1
ATOM 2370 C C . GLY A 1 293 ? -0.213 -2.110 -18.006 1.00 94.38 293 GLY A C 1
ATOM 2371 O O . GLY A 1 293 ? -1.151 -1.973 -18.781 1.00 94.38 293 GLY A O 1
ATOM 2372 N N . CYS A 1 294 ? -0.358 -2.797 -16.875 1.00 95.50 294 CYS A N 1
ATOM 2373 C CA . CYS A 1 294 ? -1.658 -3.355 -16.500 1.00 95.50 294 CYS A CA 1
ATOM 2374 C C . CYS A 1 294 ? -2.522 -2.318 -15.779 1.00 95.50 294 CYS A C 1
ATOM 2376 O O . CYS A 1 294 ? -3.711 -2.225 -16.074 1.00 95.50 294 CYS A O 1
ATOM 2378 N N . LEU A 1 295 ? -1.935 -1.493 -14.906 1.00 97.12 295 LEU A N 1
ATOM 2379 C CA . LEU A 1 295 ? -2.616 -0.346 -14.300 1.00 97.12 295 LEU A CA 1
ATOM 2380 C C . LEU A 1 295 ? -2.540 0.842 -15.265 1.00 97.12 295 LEU A C 1
ATOM 2382 O O . LEU A 1 295 ? -1.514 1.508 -15.381 1.00 97.12 295 LEU A O 1
ATOM 2386 N N . GLN A 1 296 ? -3.629 1.087 -15.989 1.00 97.62 296 GLN A N 1
ATOM 2387 C CA . GLN A 1 296 ? -3.687 2.041 -17.102 1.00 97.62 296 GLN A CA 1
ATOM 2388 C C . GLN A 1 296 ? -4.021 3.462 -16.648 1.00 97.62 296 GLN A C 1
ATOM 2390 O O . GLN A 1 296 ? -3.531 4.427 -17.239 1.00 97.62 296 GLN A O 1
ATOM 2395 N N . ALA A 1 297 ? -4.839 3.593 -15.603 1.00 98.06 297 ALA A N 1
ATOM 2396 C CA . ALA A 1 297 ? -5.261 4.892 -15.110 1.00 98.06 297 ALA A CA 1
ATOM 2397 C C . ALA A 1 297 ? -5.369 4.940 -13.588 1.00 98.06 297 ALA A C 1
ATOM 2399 O O . ALA A 1 297 ? -5.622 3.932 -12.926 1.00 98.06 297 ALA A O 1
ATOM 2400 N N . PHE A 1 298 ? -5.238 6.146 -13.049 1.00 98.31 298 PHE A N 1
ATOM 2401 C CA . PHE A 1 298 ? -5.469 6.449 -11.645 1.00 98.31 298 PHE A CA 1
ATOM 2402 C C . PHE A 1 298 ? -6.216 7.776 -11.503 1.00 98.31 298 PHE A C 1
ATOM 2404 O O . PHE A 1 298 ? -6.145 8.640 -12.376 1.00 98.31 298 PHE A O 1
ATOM 2411 N N . ARG A 1 299 ? -6.927 7.959 -10.396 1.00 97.94 299 ARG A N 1
ATOM 2412 C CA . ARG A 1 299 ? -7.608 9.212 -10.060 1.00 97.94 299 ARG A CA 1
ATOM 2413 C C . ARG A 1 299 ? -7.246 9.620 -8.649 1.00 97.94 299 ARG A C 1
ATOM 2415 O O . ARG A 1 299 ? -7.456 8.851 -7.722 1.00 97.94 299 ARG A O 1
ATOM 2422 N N . VAL A 1 300 ? -6.726 10.832 -8.478 1.00 97.56 300 VAL A N 1
ATOM 2423 C CA . VAL A 1 300 ? -6.318 11.338 -7.161 1.00 97.56 300 VAL A CA 1
ATOM 2424 C C . VAL A 1 300 ? -7.509 11.945 -6.423 1.00 97.56 300 VAL A C 1
ATOM 2426 O O . VAL A 1 300 ? -8.267 12.739 -6.982 1.00 97.56 300 VAL A O 1
ATOM 2429 N N . SER A 1 301 ? -7.655 11.588 -5.150 1.00 95.62 301 SER A N 1
ATOM 2430 C CA . SER A 1 301 ? -8.632 12.164 -4.229 1.00 95.62 301 SER A CA 1
ATOM 2431 C C . SER A 1 301 ? -8.102 13.447 -3.586 1.00 95.62 301 SER A C 1
ATOM 2433 O O . SER A 1 301 ? -6.933 13.524 -3.201 1.00 95.62 301 SER A O 1
ATOM 2435 N N . ASP A 1 302 ? -8.985 14.423 -3.352 1.00 94.50 302 ASP A N 1
ATOM 2436 C CA . ASP A 1 302 ? -8.669 15.630 -2.570 1.00 94.50 302 ASP A CA 1
ATOM 2437 C C . ASP A 1 302 ? -8.135 15.308 -1.165 1.00 94.50 302 ASP A C 1
ATOM 2439 O O . ASP A 1 302 ? -7.378 16.092 -0.582 1.00 94.50 302 ASP A O 1
ATOM 2443 N N . ARG A 1 303 ? -8.493 14.133 -0.628 1.00 94.25 303 ARG A N 1
ATOM 2444 C CA . ARG A 1 303 ? -8.031 13.665 0.680 1.00 94.25 303 ARG A CA 1
ATOM 2445 C C . ARG A 1 303 ? -6.508 13.573 0.752 1.00 94.25 303 ARG A C 1
ATOM 2447 O O . ARG A 1 303 ? -5.958 13.916 1.791 1.00 94.25 303 ARG A O 1
ATOM 2454 N N . LEU A 1 304 ? -5.827 13.166 -0.325 1.00 96.69 304 LEU A N 1
ATOM 2455 C CA . LEU A 1 304 ? -4.363 13.060 -0.334 1.00 96.69 304 LEU A CA 1
ATOM 2456 C C . LEU A 1 304 ? -3.716 14.400 0.019 1.00 96.69 304 LEU A C 1
ATOM 2458 O O . LEU A 1 304 ? -2.903 14.483 0.937 1.00 96.69 304 LEU A O 1
ATOM 2462 N N . ARG A 1 305 ? -4.119 15.464 -0.685 1.00 95.69 305 ARG A N 1
ATOM 2463 C CA . ARG A 1 305 ? -3.586 16.811 -0.461 1.00 95.69 305 ARG A CA 1
ATOM 2464 C C . ARG A 1 305 ? -3.873 17.277 0.963 1.00 95.69 305 ARG A C 1
ATOM 2466 O O . ARG A 1 305 ? -2.961 17.724 1.652 1.00 95.69 305 ARG A O 1
ATOM 2473 N N . ARG A 1 306 ? -5.112 17.103 1.437 1.00 95.56 306 ARG A N 1
ATOM 2474 C CA . ARG A 1 306 ? -5.487 17.468 2.812 1.00 95.56 306 ARG A CA 1
ATOM 2475 C C . ARG A 1 306 ? -4.699 16.688 3.861 1.00 95.56 306 ARG A C 1
ATOM 2477 O O . ARG A 1 306 ? -4.288 17.284 4.850 1.00 95.56 306 ARG A O 1
ATOM 2484 N N . ALA A 1 307 ? -4.453 15.398 3.650 1.00 96.31 307 ALA A N 1
ATOM 2485 C CA . ALA A 1 307 ? -3.668 14.580 4.566 1.00 96.31 307 ALA A CA 1
ATOM 2486 C C . ALA A 1 307 ? -2.216 15.061 4.663 1.00 96.31 307 ALA A C 1
ATOM 2488 O O . ALA A 1 307 ? -1.707 15.245 5.766 1.00 96.31 307 ALA A O 1
ATOM 2489 N N . LEU A 1 308 ? -1.569 15.330 3.523 1.00 96.50 308 LEU A N 1
ATOM 2490 C CA . LEU A 1 308 ? -0.193 15.839 3.497 1.00 96.50 308 LEU A CA 1
ATOM 2491 C C . LEU A 1 308 ? -0.069 17.243 4.107 1.00 96.50 308 LEU A C 1
ATOM 2493 O O . LEU A 1 308 ? 0.959 17.567 4.696 1.00 96.50 308 LEU A O 1
ATOM 2497 N N . GLU A 1 309 ? -1.117 18.063 4.005 1.00 96.19 309 GLU A N 1
ATOM 2498 C CA . GLU A 1 309 ? -1.178 19.401 4.605 1.00 96.19 309 GLU A CA 1
ATOM 2499 C C . GLU A 1 309 ? -1.611 19.400 6.085 1.00 96.19 309 GLU A C 1
ATOM 2501 O O . GLU A 1 309 ? -1.628 20.463 6.709 1.00 96.19 309 GLU A O 1
ATOM 2506 N N . GLY A 1 310 ? -1.990 18.249 6.656 1.00 94.75 310 GLY A N 1
ATOM 2507 C CA . GLY A 1 310 ? -2.518 18.158 8.023 1.00 94.75 310 GLY A CA 1
ATOM 2508 C C . GLY A 1 310 ? -3.896 18.814 8.195 1.00 94.75 310 GLY A C 1
ATOM 2509 O O . GLY A 1 310 ? -4.201 19.360 9.253 1.00 94.75 310 GLY A O 1
ATOM 2510 N N . ARG A 1 311 ? -4.722 18.800 7.143 1.00 94.56 311 ARG A N 1
ATOM 2511 C CA . ARG A 1 311 ? -6.027 19.481 7.045 1.00 94.56 311 ARG A CA 1
ATOM 2512 C C . ARG A 1 311 ? -7.213 18.520 6.918 1.00 94.56 311 ARG A C 1
ATOM 2514 O O . ARG A 1 311 ? -8.223 18.875 6.312 1.00 94.56 311 ARG A O 1
ATOM 2521 N N . ILE A 1 312 ? -7.101 17.308 7.457 1.00 94.50 312 ILE A N 1
ATOM 2522 C CA . ILE A 1 312 ? -8.252 16.401 7.567 1.00 94.50 312 ILE A CA 1
ATOM 2523 C C . ILE A 1 312 ? -9.264 17.010 8.537 1.00 94.50 312 ILE A C 1
ATOM 2525 O O . ILE A 1 312 ? -8.898 17.435 9.634 1.00 94.50 312 ILE A O 1
ATOM 2529 N N . ALA A 1 313 ? -10.525 17.090 8.113 1.00 91.44 313 ALA A N 1
ATOM 2530 C CA . ALA A 1 313 ? -11.574 17.700 8.919 1.00 91.44 313 ALA A CA 1
ATOM 2531 C C . ALA A 1 313 ? -11.968 16.808 10.106 1.00 91.44 313 ALA A C 1
ATOM 2533 O O . ALA A 1 313 ? -12.173 15.605 9.946 1.00 91.44 313 ALA A O 1
ATOM 2534 N N . GLU A 1 314 ? -12.142 17.419 11.279 1.00 91.75 314 GLU A N 1
ATOM 2535 C CA . GLU A 1 314 ? -12.699 16.726 12.442 1.00 91.75 314 GLU A CA 1
ATOM 2536 C C . GLU A 1 314 ? -14.163 16.312 12.200 1.00 91.75 314 GLU A C 1
ATOM 2538 O O . GLU A 1 314 ? -14.914 17.058 11.550 1.00 91.75 314 GLU A O 1
ATOM 2543 N N . PRO A 1 315 ? -14.603 15.163 12.748 1.00 89.56 315 PRO A N 1
ATOM 2544 C CA . PRO A 1 315 ? -16.002 14.761 12.729 1.00 89.56 315 PRO A CA 1
ATOM 2545 C C . PRO A 1 315 ? -16.913 15.831 13.342 1.00 89.56 315 PRO A C 1
ATOM 2547 O O . PRO A 1 315 ? -16.647 16.369 14.418 1.00 89.56 315 PRO A O 1
ATOM 2550 N N . ARG A 1 316 ? -18.032 16.117 12.677 1.00 89.00 316 ARG A N 1
ATOM 2551 C CA . ARG A 1 316 ? -19.101 16.971 13.201 1.00 89.00 316 ARG A CA 1
ATOM 2552 C C . ARG A 1 316 ? -20.217 16.098 13.742 1.00 89.00 316 ARG A C 1
ATOM 2554 O O . ARG A 1 316 ? -20.797 15.314 12.996 1.00 89.00 316 ARG A O 1
ATOM 2561 N N . VAL A 1 317 ? -20.532 16.276 15.019 1.00 87.62 317 VAL A N 1
ATOM 2562 C CA . VAL A 1 317 ? -21.601 15.550 15.708 1.00 87.62 317 VAL A CA 1
ATOM 2563 C C . VAL A 1 317 ? -22.758 16.504 15.960 1.00 87.62 317 VAL A C 1
ATOM 2565 O O . VAL A 1 317 ? -22.570 17.577 16.529 1.00 87.62 317 VAL A O 1
ATOM 2568 N N . THR A 1 318 ? -23.953 16.133 15.512 1.00 87.31 318 THR A N 1
ATOM 2569 C CA . THR A 1 318 ? -25.191 16.875 15.769 1.00 87.31 318 THR A CA 1
ATOM 2570 C C . THR A 1 318 ? -26.182 15.949 16.453 1.00 87.31 318 THR A C 1
ATOM 2572 O O . THR A 1 318 ? -26.510 14.900 15.907 1.00 87.31 318 THR A O 1
ATOM 2575 N N . VAL A 1 319 ? -26.661 16.338 17.633 1.00 86.62 319 VAL A N 1
ATOM 2576 C CA . VAL A 1 319 ? -27.725 15.624 18.350 1.00 86.62 319 VAL A CA 1
ATOM 2577 C C . VAL A 1 319 ? -29.042 16.325 18.050 1.00 86.62 319 VAL A C 1
ATOM 2579 O O . VAL A 1 319 ? -29.175 17.528 18.285 1.00 86.62 319 VAL A O 1
ATOM 2582 N N . THR A 1 320 ? -30.002 15.601 17.482 1.00 84.88 320 THR A N 1
ATOM 2583 C CA . THR A 1 320 ? -31.329 16.153 17.200 1.00 84.88 320 THR A CA 1
ATOM 2584 C C . THR A 1 320 ? -32.152 16.264 18.487 1.00 84.88 320 THR A C 1
ATOM 2586 O O . THR A 1 320 ? -31.874 15.571 19.467 1.00 84.88 320 THR A O 1
ATOM 2589 N N . PRO A 1 321 ? -33.218 17.085 18.503 1.00 83.88 321 PRO A N 1
ATOM 2590 C CA . PRO A 1 321 ? -34.156 17.131 19.628 1.00 83.88 321 PRO A CA 1
ATOM 2591 C C . PRO A 1 321 ? -34.808 15.778 19.964 1.00 83.88 321 PRO A C 1
ATOM 2593 O O . PRO A 1 321 ? -35.274 15.598 21.084 1.00 83.88 321 PRO A O 1
ATOM 2596 N N . ASN A 1 322 ? -34.818 14.830 19.018 1.00 88.31 322 ASN A N 1
ATOM 2597 C CA . ASN A 1 322 ? -35.318 13.467 19.215 1.00 88.31 322 ASN A CA 1
ATOM 2598 C C . ASN A 1 322 ? -34.247 12.506 19.763 1.00 88.31 322 ASN A C 1
ATOM 2600 O O . ASN A 1 322 ? -34.500 11.309 19.844 1.00 88.31 322 ASN A O 1
ATOM 2604 N N . PHE A 1 323 ? -33.073 13.018 20.147 1.00 83.69 323 PHE A N 1
ATOM 2605 C CA . PHE A 1 323 ? -31.909 12.253 20.607 1.00 83.69 323 PHE A CA 1
ATOM 2606 C C . PHE A 1 323 ? -31.234 11.379 19.534 1.00 83.69 323 PHE A C 1
ATOM 2608 O O . PHE A 1 323 ? -30.383 10.556 19.870 1.00 83.69 323 PHE A O 1
ATOM 2615 N N . ASP A 1 324 ? -31.527 11.597 18.248 1.00 84.44 324 ASP A N 1
ATOM 2616 C CA . ASP A 1 324 ? -30.760 10.974 17.162 1.00 84.44 324 ASP A CA 1
ATOM 2617 C C . ASP A 1 324 ? -29.396 11.660 17.011 1.00 84.44 324 ASP A C 1
ATOM 2619 O O . ASP A 1 324 ? -29.304 12.892 16.999 1.00 84.44 324 ASP A O 1
ATOM 2623 N N . VAL A 1 325 ? -28.333 10.869 16.856 1.00 83.75 325 VAL A N 1
ATOM 2624 C CA . VAL A 1 325 ? -26.962 11.366 16.674 1.00 83.75 325 VAL A CA 1
ATOM 2625 C C . VAL A 1 325 ? -26.574 11.275 15.200 1.00 83.75 325 VAL A C 1
ATOM 2627 O O . VAL A 1 325 ? -26.470 10.188 14.635 1.00 83.75 325 VAL A O 1
ATOM 2630 N N . HIS A 1 326 ? -26.309 12.420 14.574 1.00 86.12 326 HIS A N 1
ATOM 2631 C CA . HIS A 1 326 ? -25.759 12.499 13.223 1.00 86.12 326 HIS A CA 1
ATOM 2632 C C . HIS A 1 326 ? -24.269 12.820 13.278 1.00 86.12 326 HIS A C 1
ATOM 2634 O O . HIS A 1 326 ? -23.874 13.877 13.774 1.00 86.12 326 HIS A O 1
ATOM 2640 N N . VAL A 1 327 ? -23.446 11.928 12.726 1.00 86.25 327 VAL A N 1
ATOM 2641 C CA . VAL A 1 327 ? -21.998 12.122 12.602 1.00 86.25 327 VAL A CA 1
ATOM 2642 C C . VAL A 1 327 ? -21.643 12.332 11.133 1.00 86.25 327 VAL A C 1
ATOM 2644 O O . VAL A 1 327 ? -21.882 11.463 10.298 1.00 86.25 327 VAL A O 1
ATOM 2647 N N . ILE A 1 328 ? -21.068 13.491 10.814 1.00 86.00 328 ILE A N 1
ATOM 2648 C CA . ILE A 1 328 ? -20.541 13.823 9.486 1.00 86.00 328 ILE A CA 1
ATOM 2649 C C . ILE A 1 328 ? -19.022 13.863 9.597 1.00 86.00 328 ILE A C 1
ATOM 2651 O O . ILE A 1 328 ? -18.480 14.719 10.293 1.00 86.00 328 ILE A O 1
ATOM 2655 N N . ALA A 1 329 ? -18.328 12.962 8.909 1.00 84.00 329 ALA A N 1
ATOM 2656 C CA . ALA A 1 329 ? -16.875 12.870 8.975 1.00 84.00 329 ALA A CA 1
ATOM 2657 C C . ALA A 1 329 ? -16.265 12.567 7.602 1.00 84.00 329 ALA A C 1
ATOM 2659 O O . ALA A 1 329 ? -16.860 11.868 6.785 1.00 84.00 329 ALA A O 1
ATOM 2660 N N . GLU A 1 330 ? -15.068 13.105 7.352 1.00 82.94 330 GLU A N 1
ATOM 2661 C CA . GLU A 1 330 ? -14.289 12.790 6.147 1.00 82.94 330 GLU A CA 1
ATOM 2662 C C . GLU A 1 330 ? -13.683 11.382 6.216 1.00 82.94 330 GLU A C 1
ATOM 2664 O O . GLU A 1 330 ? -13.512 10.725 5.186 1.00 82.94 330 GLU A O 1
ATOM 2669 N N . THR A 1 331 ? -13.351 10.929 7.421 1.00 83.00 331 THR A N 1
ATOM 2670 C CA . THR A 1 331 ? -12.767 9.623 7.737 1.00 83.00 331 THR A CA 1
ATOM 2671 C C . THR A 1 331 ? -13.631 8.899 8.768 1.00 83.00 331 THR A C 1
ATOM 2673 O O . THR A 1 331 ? -14.514 9.502 9.376 1.00 83.00 331 THR A O 1
ATOM 2676 N N . TYR A 1 332 ? -13.407 7.594 8.956 1.00 86.38 332 TYR A N 1
ATOM 2677 C CA . TYR A 1 332 ? -14.138 6.817 9.959 1.00 86.38 332 TYR A CA 1
ATOM 2678 C C . TYR A 1 332 ? -13.961 7.446 11.361 1.00 86.38 332 TYR A C 1
ATOM 2680 O O . TYR A 1 332 ? -12.828 7.526 11.840 1.00 86.38 332 TYR A O 1
ATOM 2688 N N . PRO A 1 333 ? -15.039 7.910 12.024 1.00 86.38 333 PRO A N 1
ATOM 2689 C CA . PRO A 1 333 ? -14.950 8.744 13.222 1.00 86.38 333 PRO A CA 1
ATOM 2690 C C . PRO A 1 333 ? -14.805 7.897 14.495 1.00 86.38 333 PRO A C 1
ATOM 2692 O O . PRO A 1 333 ? -15.619 7.984 15.412 1.00 86.38 333 PRO A O 1
ATOM 2695 N N . ALA A 1 334 ? -13.770 7.059 14.557 1.00 82.25 334 ALA A N 1
ATOM 2696 C CA . ALA A 1 334 ? -13.603 6.057 15.610 1.00 82.25 334 ALA A CA 1
ATOM 2697 C C . ALA A 1 334 ? -13.619 6.641 17.027 1.00 82.25 334 ALA A C 1
ATOM 2699 O O . ALA A 1 334 ? -14.278 6.097 17.904 1.00 82.25 334 ALA A O 1
ATOM 2700 N N . GLY A 1 335 ? -12.947 7.777 17.241 1.00 78.62 335 GLY A N 1
ATOM 2701 C CA . GLY A 1 335 ? -12.914 8.441 18.547 1.00 78.62 335 GLY A CA 1
ATOM 2702 C C . GLY A 1 335 ? -14.284 8.937 19.022 1.00 78.62 335 GLY A C 1
ATOM 2703 O O . GLY A 1 335 ? -14.524 8.979 20.223 1.00 78.62 335 GLY A O 1
ATOM 2704 N N . VAL A 1 336 ? -15.188 9.272 18.093 1.00 82.06 336 VAL A N 1
ATOM 2705 C CA . VAL A 1 336 ? -16.576 9.650 18.407 1.00 82.06 336 VAL A CA 1
ATOM 2706 C C . VAL A 1 336 ? -17.425 8.414 18.679 1.00 82.06 336 VAL A C 1
ATOM 2708 O O . VAL A 1 336 ? -18.248 8.438 19.580 1.00 82.06 336 VAL A O 1
ATOM 2711 N N . LEU A 1 337 ? -17.230 7.338 17.910 1.00 82.94 337 LEU A N 1
ATOM 2712 C CA . LEU A 1 337 ? -18.003 6.097 18.047 1.00 82.94 337 LEU A CA 1
ATOM 2713 C C . LEU A 1 337 ? -17.596 5.253 19.264 1.00 82.94 337 LEU A C 1
ATOM 2715 O O . LEU A 1 337 ? -18.341 4.364 19.662 1.00 82.94 337 LEU A O 1
ATOM 2719 N N . ALA A 1 338 ? -16.410 5.503 19.824 1.00 77.12 338 ALA A N 1
ATOM 2720 C CA . ALA A 1 338 ? -15.909 4.838 21.024 1.00 77.12 338 ALA A CA 1
ATOM 2721 C C . ALA A 1 338 ? -16.391 5.484 22.342 1.00 77.12 338 ALA A C 1
ATOM 2723 O O . ALA A 1 338 ? -16.097 4.940 23.409 1.00 77.12 338 ALA A O 1
ATOM 2724 N N . GLN A 1 339 ? -17.070 6.637 22.270 1.00 64.06 339 GLN A N 1
ATOM 2725 C CA . GLN A 1 339 ? -17.692 7.348 23.398 1.00 64.06 339 GLN A CA 1
ATOM 2726 C C . GLN A 1 339 ? -19.166 6.969 23.507 1.00 64.06 339 GLN A C 1
ATOM 2728 O O . GLN A 1 339 ? -19.636 6.847 24.662 1.00 64.06 339 GLN A O 1
#

Mean predicted aligned error: 5.1 Å

Nearest PDB structures (foldseek):
  5l94-assembly2_B  TM=3.021E-01  e=9.441E+00  Priestia megaterium DSM 319
  8slg-assembly1_B  TM=2.116E-01  e=8.472E+00  Mycolicibacterium thermoresistibile ATCC 19527

pLDDT: mean 92.49, std 5.91, range [63.97, 98.56]

Sequence (339 aa):
MKVESVDVAQLDVVTELPDLRR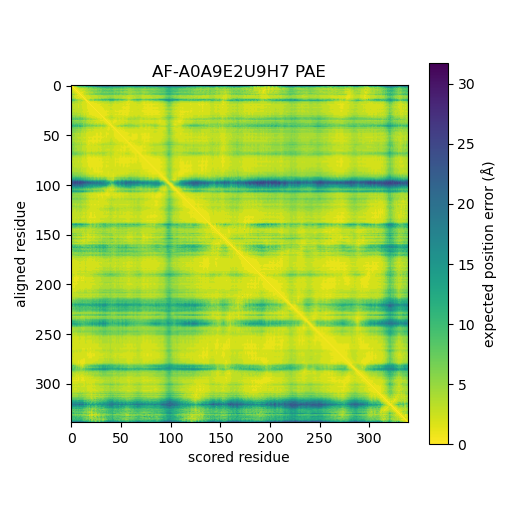DLHVFVDYVRAREVKRSHRGNALSKADAKRLARLLSDQDAVREVDEEGYSAWIDFVDDIALRLGFVHYDTKGQYTGYTSQEPSFPDNYIEYRAKPNEQFLAAKAADQESTLLKMLVHQGQGSASEFYRQGVLGRLEGFNQWGSAIGVMPRLDFPAVRRFLLGLLAECPCGQWLSTASLVEHLKNHHRYFLIPAKPRFKNEHDARSGRYGNFHESKDAWGHEIDVHESDPDGFERVEGRYVERFLEGVPLVLRYVDVAYARKPPRAIYPPLGCLQAFRVSDRLRRALEGRIAEPRVTVTPNFDVHVIAETYPAGVLAQ

Foldseek 3Di:
DDFDFDDQPQWAWDDFDWALQVLLLLLLVLQVVDWFWAAQFPRHGALVSQCVSLVRTRDPCSNVCCVVVVHALVSVVSVVLCVLLVQKDWDPQADADDPPGPGHTGPRTTIGGDDVSVLVLLPDFPLVVLLVSLLSQLQPAAQCGALQADFASQGPFHHFDSQLRPFAQRVPWDSSQLLVVVLVVLLPDDAPTKTFLVRVLVVCVVPPVPSTPHPQGDGPDVVSVVCPRQNSGAKDLDRNDRPHRQDPPDPCSSQSHVVSSSNSSCSGSCVNNVQKIWIFNPDQPDSMPRTGCGTTIMGGHNVSNCSVVSNADGWDWDQDPVRDIDIDGPGDSSSVVVD

Solvent-accessible surface area (backbone atoms only — not comparable to full-atom values): 18688 Å² total; per-residue (Å²): 136,77,60,46,75,50,87,58,89,84,38,48,66,68,82,85,74,52,48,57,70,51,32,43,52,55,50,51,52,52,40,62,76,38,94,45,56,36,32,45,61,87,64,38,68,38,57,72,56,42,48,52,46,24,73,71,41,64,41,83,56,31,46,56,35,25,70,76,74,46,48,33,65,62,60,54,48,42,50,53,50,37,42,75,67,41,33,31,47,61,81,84,74,55,43,68,71,65,99,82,52,91,58,49,32,29,80,90,31,42,53,41,66,32,64,70,53,40,51,55,49,41,72,41,54,54,28,55,43,51,46,51,54,50,55,51,53,43,64,49,50,60,51,55,50,19,50,54,36,34,55,33,82,81,35,89,57,60,28,36,48,62,80,29,25,79,39,38,50,41,79,70,55,59,56,45,61,37,48,51,51,51,54,54,58,52,49,71,49,68,58,80,40,42,28,28,38,64,37,46,40,48,42,36,57,76,76,40,69,44,64,75,62,50,91,78,65,69,51,90,50,71,70,38,53,71,47,42,92,34,53,47,52,36,30,21,86,44,82,83,46,61,82,35,82,41,47,76,86,42,96,57,26,58,53,68,50,62,32,38,36,52,50,33,42,53,31,28,65,40,33,59,71,58,24,32,44,49,24,24,48,83,56,69,78,47,94,41,22,46,63,54,74,34,54,44,31,35,25,33,36,66,59,40,43,27,50,78,69,59,58,43,59,65,65,44,77,46,73,44,98,84,70,50,79,46,77,51,52,84,57,68,54,56,48,67,76,75,106

Secondary structure (DSSP, 8-state):
----B---TTSEE------HHHHHHHHHHHHHTS--BBPTBTTPBPHHHHHHHHHHSS-SSHHHHHHHTSS-HHHHHHHHHHHHTTSEE--SS-B--STT-SS-B-TT-BPEE-HHHHHHHHTS-HHHHHHHHHHHHHHS--GGGSTTTS--TT--PPPPPGGGGGSTTGGG--HHHHHHHHHHHHHTSPBT-EEEHHHHHHHHHHH-TTSSS-SSPPPSSHHHHHH-TTTT-EEBSSTT---EE--TTSTTHHIIIIIHHHHHHHTTHHHHTTSEEEEE-SS-SSS-BS--S-EEEEEE-HHHHHHHTT-PPPPEEEE-TTSPEEEE-SS--HHHHT-